Protein AF-A0A0D7B326-F1 (afdb_monomer_lite)

Structure (mmCIF, N/CA/C/O backbone):
data_AF-A0A0D7B326-F1
#
_entry.id   AF-A0A0D7B326-F1
#
loop_
_atom_site.group_PDB
_atom_site.id
_atom_site.type_symbol
_atom_site.label_atom_id
_atom_site.label_alt_id
_atom_site.label_comp_id
_atom_site.label_asym_id
_atom_site.label_entity_id
_atom_site.label_seq_id
_atom_site.pdbx_PDB_ins_code
_atom_site.Cartn_x
_atom_site.Cartn_y
_atom_site.Cartn_z
_atom_site.occupancy
_atom_site.B_iso_or_equiv
_atom_site.auth_seq_id
_atom_site.auth_comp_id
_atom_site.auth_asym_id
_atom_site.auth_atom_id
_atom_site.pdbx_PDB_model_num
ATOM 1 N N . MET A 1 1 ? -0.947 -17.747 -29.537 1.00 36.59 1 MET A N 1
ATOM 2 C CA . MET A 1 1 ? -0.653 -16.727 -28.512 1.00 36.59 1 MET A CA 1
ATOM 3 C C . MET A 1 1 ? -1.934 -16.564 -27.735 1.00 36.59 1 MET A C 1
ATOM 5 O O . MET A 1 1 ? -2.798 -15.808 -28.164 1.00 36.59 1 MET A O 1
ATOM 9 N N . ASP A 1 2 ? -2.107 -17.377 -26.698 1.00 32.34 2 ASP A N 1
ATOM 10 C CA . ASP A 1 2 ? -3.297 -17.291 -25.864 1.00 32.34 2 ASP A CA 1
ATOM 11 C C . ASP A 1 2 ? -3.238 -15.979 -25.090 1.00 32.34 2 ASP A C 1
ATOM 13 O O . ASP A 1 2 ? -2.262 -15.676 -24.403 1.00 32.34 2 ASP A O 1
ATOM 17 N N . ALA A 1 3 ? -4.254 -15.149 -25.320 1.00 41.34 3 ALA A N 1
ATOM 18 C CA . ALA A 1 3 ? -4.457 -13.914 -24.594 1.00 41.34 3 ALA A CA 1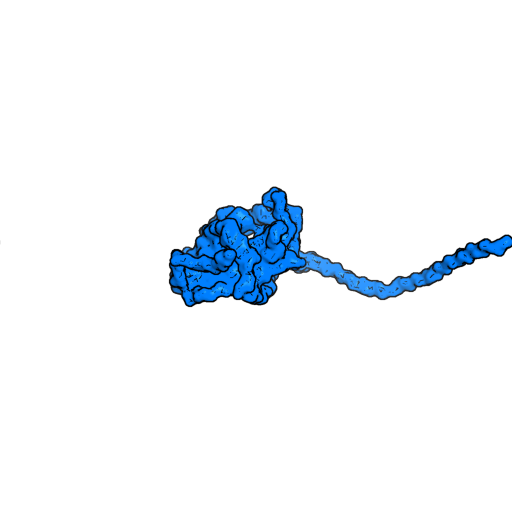
ATOM 19 C C . ALA A 1 3 ? -4.507 -14.231 -23.098 1.00 41.34 3 ALA A C 1
ATOM 21 O O . ALA A 1 3 ? -5.055 -15.263 -22.714 1.00 41.34 3 ALA A O 1
ATOM 22 N N . PHE A 1 4 ? -3.967 -13.333 -22.270 1.00 48.31 4 PHE A N 1
ATOM 23 C CA . PHE A 1 4 ? -4.216 -13.328 -20.831 1.00 48.31 4 PHE A CA 1
ATOM 24 C C . PHE A 1 4 ? -5.693 -13.655 -20.589 1.00 48.31 4 PHE A C 1
ATOM 26 O O . PHE A 1 4 ? -6.567 -12.857 -20.936 1.00 48.31 4 PHE A O 1
ATOM 33 N N . ASN A 1 5 ? -5.954 -14.855 -20.073 1.00 45.38 5 ASN A N 1
ATOM 34 C CA . ASN A 1 5 ? -7.285 -15.289 -19.708 1.00 45.38 5 ASN A CA 1
ATOM 35 C C . ASN A 1 5 ? -7.370 -15.132 -18.189 1.00 45.38 5 ASN A C 1
ATOM 37 O O . ASN A 1 5 ? -6.874 -16.002 -17.472 1.00 45.38 5 ASN A O 1
ATOM 41 N N . PRO A 1 6 ? -7.916 -14.016 -17.671 1.00 48.47 6 PRO A N 1
ATOM 42 C CA . PRO A 1 6 ? -7.956 -13.755 -16.236 1.00 48.47 6 PRO A CA 1
ATOM 43 C C . PRO A 1 6 ? -8.812 -14.745 -15.433 1.00 48.47 6 PRO A C 1
ATOM 45 O O . PRO A 1 6 ? -9.052 -14.470 -14.261 1.00 48.47 6 PRO A O 1
ATOM 48 N N . ASN A 1 7 ? -9.303 -15.854 -16.007 1.00 52.56 7 ASN A N 1
ATOM 49 C CA . ASN A 1 7 ? -9.963 -16.889 -15.221 1.00 52.56 7 ASN A CA 1
ATOM 50 C C . ASN A 1 7 ? -10.021 -18.277 -15.872 1.00 52.56 7 ASN A C 1
ATOM 52 O O . ASN A 1 7 ? -10.264 -18.396 -17.074 1.00 52.56 7 ASN A O 1
ATOM 56 N N . PRO A 1 8 ? -9.939 -19.327 -15.033 1.00 41.62 8 PRO A N 1
ATOM 57 C CA . PRO A 1 8 ? -11.167 -20.104 -14.838 1.00 41.62 8 PRO A CA 1
ATOM 58 C C . PRO A 1 8 ? -11.666 -20.250 -13.385 1.00 41.62 8 PRO A C 1
ATOM 60 O O . PRO A 1 8 ? -12.792 -20.705 -13.226 1.00 41.62 8 PRO A O 1
ATOM 63 N N . GLU A 1 9 ? -10.922 -19.864 -12.336 1.00 46.47 9 GLU A N 1
ATOM 64 C CA . GLU A 1 9 ? -11.282 -20.251 -10.946 1.00 46.47 9 GLU A CA 1
ATOM 65 C C . GLU A 1 9 ? -11.038 -19.201 -9.834 1.00 46.47 9 GLU A C 1
ATOM 67 O O . GLU A 1 9 ? -11.061 -19.538 -8.653 1.00 46.47 9 GLU A O 1
ATOM 72 N N . MET A 1 10 ? -10.827 -17.915 -10.131 1.00 54.25 10 MET A N 1
ATOM 73 C CA . MET A 1 10 ? -10.785 -16.899 -9.066 1.00 54.25 10 MET A CA 1
ATOM 74 C C . MET A 1 10 ? -12.205 -16.602 -8.569 1.00 54.25 10 MET A C 1
ATOM 76 O O . MET A 1 10 ? -13.065 -16.273 -9.388 1.00 54.25 10 MET A O 1
ATOM 80 N N . ASP A 1 11 ? -12.452 -16.681 -7.254 1.00 52.91 11 ASP A N 1
ATOM 81 C CA . ASP A 1 11 ? -13.749 -16.365 -6.634 1.00 52.91 11 ASP A CA 1
ATOM 82 C C . ASP A 1 11 ? -14.135 -14.905 -6.928 1.00 52.91 11 ASP A C 1
ATOM 84 O O . ASP A 1 11 ? -13.721 -13.950 -6.265 1.00 52.91 11 ASP A O 1
ATOM 88 N N . MET A 1 12 ? -14.923 -14.737 -7.993 1.00 54.09 12 MET A N 1
ATOM 89 C CA . MET A 1 12 ? -15.229 -13.459 -8.639 1.00 54.09 12 MET A CA 1
ATOM 90 C C . MET A 1 12 ? -15.993 -12.480 -7.738 1.00 54.09 12 MET A C 1
ATOM 92 O O . MET A 1 12 ? -16.237 -11.346 -8.155 1.00 54.09 12 MET A O 1
ATOM 96 N N . THR A 1 13 ? -16.401 -12.905 -6.542 1.00 64.31 13 THR A N 1
ATOM 97 C CA . THR A 1 13 ? -17.434 -12.226 -5.761 1.00 64.31 13 THR A CA 1
ATOM 98 C C . THR A 1 13 ? -16.951 -11.615 -4.452 1.00 64.31 13 THR A C 1
ATOM 100 O O . THR A 1 13 ? -17.689 -10.824 -3.883 1.00 64.31 13 THR A O 1
ATOM 103 N N . ARG A 1 14 ? -15.733 -11.906 -3.967 1.00 79.38 14 ARG A N 1
ATOM 104 C CA . ARG A 1 14 ? -15.305 -11.456 -2.621 1.00 79.38 14 ARG A CA 1
ATOM 105 C C . ARG A 1 14 ? -13.970 -10.734 -2.540 1.00 79.38 14 ARG A C 1
ATOM 107 O O . ARG A 1 14 ? -13.636 -10.245 -1.467 1.00 79.38 14 ARG A O 1
ATOM 114 N N . TYR A 1 15 ? -13.216 -10.631 -3.630 1.00 87.94 15 TYR A N 1
ATOM 115 C CA . TYR A 1 15 ? -11.877 -10.047 -3.579 1.00 87.94 15 TYR A CA 1
ATOM 116 C C . TYR A 1 15 ? -11.673 -8.936 -4.601 1.00 87.94 15 TYR A C 1
ATOM 118 O O . TYR A 1 15 ? -12.093 -9.023 -5.755 1.00 87.94 15 TYR A O 1
ATOM 126 N N . SER A 1 16 ? -10.995 -7.883 -4.153 1.00 91.44 16 SER A N 1
ATOM 127 C CA . SER A 1 16 ? -10.327 -6.928 -5.026 1.00 91.44 16 SER A CA 1
ATOM 128 C C . SER A 1 16 ? -8.935 -7.463 -5.355 1.00 91.44 16 SER A C 1
ATOM 130 O O . SER A 1 16 ? -8.198 -7.867 -4.457 1.00 91.44 16 SER A O 1
ATOM 132 N N . TYR A 1 17 ? -8.554 -7.433 -6.627 1.00 91.00 17 TYR A N 1
ATOM 133 C CA . TYR A 1 17 ? -7.267 -7.928 -7.103 1.00 91.00 17 TYR A CA 1
ATOM 134 C C . TYR A 1 17 ? -6.369 -6.775 -7.530 1.00 91.00 17 TYR A C 1
ATOM 136 O O . TYR A 1 17 ? -6.774 -5.894 -8.298 1.00 91.00 17 TYR A O 1
ATOM 144 N N . VAL A 1 18 ? -5.127 -6.807 -7.063 1.00 91.75 18 VAL A N 1
ATOM 145 C CA . VAL A 1 18 ? -4.064 -5.886 -7.452 1.00 91.75 18 VAL A CA 1
ATOM 146 C C . VAL A 1 18 ? -2.909 -6.701 -8.011 1.00 91.75 18 VAL A C 1
ATOM 148 O O . VAL A 1 18 ? -2.364 -7.547 -7.319 1.00 91.75 18 VAL A O 1
ATOM 151 N N . PHE A 1 19 ? -2.496 -6.416 -9.240 1.00 89.12 19 PHE A N 1
ATOM 152 C CA . PHE A 1 19 ? -1.287 -6.981 -9.831 1.00 89.12 19 PHE A CA 1
ATOM 153 C C . PHE A 1 19 ? -0.250 -5.879 -9.989 1.00 89.12 19 PHE A C 1
ATOM 155 O O . PHE A 1 19 ? -0.563 -4.807 -10.519 1.00 89.12 19 PHE A O 1
ATOM 162 N N . VAL A 1 20 ? 0.981 -6.138 -9.553 1.00 85.19 20 VAL A N 1
ATOM 163 C CA . VAL A 1 20 ? 2.095 -5.189 -9.642 1.00 85.19 20 VAL A CA 1
ATOM 164 C C . VAL A 1 20 ? 3.250 -5.822 -10.412 1.00 85.19 20 VAL A C 1
ATOM 166 O O . VAL A 1 20 ? 3.908 -6.733 -9.918 1.00 85.19 20 VAL A O 1
ATOM 169 N N . ALA A 1 21 ? 3.536 -5.288 -11.601 1.00 80.31 21 ALA A N 1
ATOM 170 C CA . ALA A 1 21 ? 4.753 -5.571 -12.357 1.00 80.31 21 ALA A CA 1
ATOM 171 C C . ALA A 1 21 ? 5.672 -4.340 -12.308 1.00 80.31 21 ALA A C 1
ATOM 173 O O . ALA A 1 21 ? 5.470 -3.382 -13.070 1.00 80.31 21 ALA A O 1
ATOM 174 N N . PRO A 1 22 ? 6.679 -4.314 -11.417 1.00 72.94 22 PRO A N 1
ATOM 175 C CA . PRO A 1 22 ? 7.682 -3.261 -11.451 1.00 72.94 22 PRO A CA 1
ATOM 176 C C . PRO A 1 22 ? 8.482 -3.340 -12.759 1.00 72.94 22 PRO A C 1
ATOM 178 O O . PRO A 1 22 ? 8.640 -4.414 -13.340 1.00 72.94 22 PRO A O 1
ATOM 181 N N . ALA A 1 23 ? 9.019 -2.203 -13.208 1.00 70.12 23 ALA A N 1
ATOM 182 C CA . ALA A 1 23 ? 9.934 -2.192 -14.348 1.00 70.12 23 ALA A CA 1
ATOM 183 C C . ALA A 1 23 ? 11.162 -3.070 -14.056 1.00 70.12 23 ALA A C 1
ATOM 185 O O . ALA A 1 23 ? 11.588 -3.211 -12.909 1.00 70.12 23 ALA A O 1
ATOM 186 N N . ASP A 1 24 ? 11.767 -3.626 -15.098 1.00 65.75 24 ASP A N 1
ATOM 187 C CA . ASP A 1 24 ? 13.000 -4.398 -15.019 1.00 65.75 24 ASP A CA 1
ATOM 188 C C . ASP A 1 24 ? 13.882 -4.183 -16.263 1.00 65.75 24 ASP A C 1
ATOM 190 O O . ASP A 1 24 ? 13.658 -3.274 -17.060 1.00 65.75 24 ASP A O 1
ATOM 194 N N . ARG A 1 25 ? 14.941 -4.989 -16.421 1.00 62.09 25 ARG A N 1
ATOM 195 C CA . ARG A 1 25 ? 15.868 -4.862 -17.561 1.00 62.09 25 ARG A CA 1
ATOM 196 C C . ARG A 1 25 ? 15.210 -5.111 -18.922 1.00 62.09 25 ARG A C 1
ATOM 198 O O . ARG A 1 25 ? 15.727 -4.616 -19.918 1.00 62.09 25 ARG A O 1
ATOM 205 N N . ARG A 1 26 ? 14.149 -5.916 -18.970 1.00 63.34 26 ARG A N 1
ATOM 206 C CA . ARG A 1 26 ? 13.431 -6.311 -20.188 1.00 63.34 26 ARG A CA 1
ATOM 207 C C . ARG A 1 26 ? 12.210 -5.415 -20.421 1.00 63.34 26 ARG A C 1
ATOM 209 O O . ARG A 1 26 ? 11.891 -5.125 -21.566 1.00 63.34 26 ARG A O 1
ATOM 216 N N . ASN A 1 27 ? 11.605 -4.908 -19.348 1.00 63.88 27 ASN A N 1
ATOM 217 C CA . ASN A 1 27 ? 10.413 -4.073 -19.349 1.00 63.88 27 ASN A CA 1
ATOM 218 C C . ASN A 1 27 ? 10.676 -2.715 -18.702 1.00 63.88 27 ASN A C 1
ATOM 220 O O . ASN A 1 27 ? 10.696 -2.560 -17.484 1.00 63.88 27 ASN A O 1
ATOM 224 N N . ILE A 1 28 ? 10.820 -1.691 -19.539 1.00 65.50 28 ILE A N 1
ATOM 225 C CA . ILE A 1 28 ? 11.038 -0.310 -19.083 1.00 65.50 28 ILE A CA 1
ATOM 226 C C . ILE A 1 28 ? 9.761 0.371 -18.566 1.00 65.50 28 ILE A C 1
ATOM 228 O O . ILE A 1 28 ? 9.838 1.457 -17.988 1.00 65.50 28 ILE A O 1
ATOM 232 N N . ILE A 1 29 ? 8.594 -0.234 -18.805 1.00 69.00 29 ILE A N 1
ATOM 233 C CA . ILE A 1 29 ? 7.297 0.235 -18.319 1.00 69.00 29 ILE A CA 1
ATOM 234 C C . ILE A 1 29 ? 6.961 -0.567 -17.075 1.00 69.00 29 ILE A C 1
ATOM 236 O O . ILE A 1 29 ? 6.960 -1.794 -17.098 1.00 69.00 29 ILE A O 1
ATOM 240 N N . ALA A 1 30 ? 6.664 0.140 -15.996 1.00 76.00 30 ALA A N 1
ATOM 241 C CA . ALA A 1 30 ? 6.143 -0.481 -14.800 1.00 76.00 30 ALA A CA 1
ATOM 242 C C . ALA A 1 30 ? 4.610 -0.415 -14.856 1.00 76.00 30 ALA A C 1
ATOM 244 O O . ALA A 1 30 ? 4.058 0.636 -15.185 1.00 76.00 30 ALA A O 1
ATOM 245 N N . ARG A 1 31 ? 3.916 -1.507 -14.536 1.00 82.19 31 ARG A N 1
ATOM 246 C CA . ARG A 1 31 ? 2.468 -1.635 -14.748 1.00 82.19 31 ARG A CA 1
ATOM 247 C C . ARG A 1 31 ? 1.749 -2.140 -13.509 1.00 82.19 31 ARG A C 1
ATOM 249 O O . ARG A 1 31 ? 2.250 -3.011 -12.801 1.00 82.19 31 ARG A O 1
ATOM 256 N N . THR A 1 32 ? 0.553 -1.611 -13.281 1.00 86.56 32 THR A N 1
ATOM 257 C CA . THR A 1 32 ? -0.403 -2.169 -12.328 1.00 86.56 32 THR A CA 1
ATOM 258 C C . THR A 1 32 ? -1.734 -2.474 -13.004 1.00 86.56 32 THR A C 1
ATOM 260 O O . THR A 1 32 ? -2.192 -1.730 -13.876 1.00 86.56 32 THR A O 1
ATOM 263 N N . LEU A 1 33 ? -2.362 -3.575 -12.590 1.00 88.69 33 LEU A N 1
ATOM 264 C CA . LEU A 1 33 ? -3.767 -3.862 -12.872 1.00 88.69 33 LEU A CA 1
ATOM 265 C C . LEU A 1 33 ? -4.529 -3.890 -11.557 1.00 88.69 33 LEU A C 1
ATOM 267 O O . LEU A 1 33 ? -4.090 -4.504 -10.589 1.00 88.69 33 LEU A O 1
ATOM 271 N N . THR A 1 34 ? -5.682 -3.235 -11.529 1.00 89.50 34 THR A N 1
ATOM 272 C CA . THR A 1 34 ? -6.591 -3.270 -10.383 1.00 89.50 34 THR A CA 1
ATOM 273 C C . THR A 1 34 ? -7.972 -3.668 -10.855 1.00 89.50 34 THR A C 1
ATOM 275 O O . THR A 1 34 ? -8.465 -3.114 -11.838 1.00 89.50 34 THR A O 1
ATOM 278 N N . ARG A 1 35 ? -8.610 -4.574 -10.127 1.00 89.50 35 ARG A N 1
ATOM 279 C CA . ARG A 1 35 ? -10.019 -4.922 -10.284 1.00 89.50 35 ARG A CA 1
ATOM 280 C C . ARG A 1 35 ? -10.653 -4.936 -8.902 1.00 89.50 35 ARG A C 1
ATOM 282 O O . ARG A 1 35 ? -10.159 -5.640 -8.028 1.00 89.50 35 ARG A O 1
ATOM 289 N N . ASN A 1 36 ? -11.704 -4.154 -8.687 1.00 89.38 36 ASN A N 1
ATOM 290 C CA . ASN A 1 36 ? -12.399 -4.179 -7.402 1.00 89.38 36 ASN A CA 1
ATOM 291 C C . ASN A 1 36 ? -13.320 -5.396 -7.303 1.00 89.38 36 ASN A C 1
ATOM 293 O O . ASN A 1 36 ? -13.786 -5.920 -8.317 1.00 89.38 36 ASN A O 1
ATOM 297 N N . ALA A 1 37 ? -13.613 -5.811 -6.073 1.00 85.75 37 ALA A N 1
ATOM 298 C CA . ALA A 1 37 ? -14.678 -6.768 -5.808 1.00 85.75 37 ALA A CA 1
ATOM 299 C C . ALA A 1 37 ? -15.989 -6.288 -6.450 1.00 85.75 37 ALA A C 1
ATOM 301 O O . ALA A 1 37 ? -16.271 -5.088 -6.483 1.00 85.75 37 ALA A O 1
ATOM 302 N N . PHE A 1 38 ? -16.776 -7.233 -6.967 1.00 82.38 38 PHE A N 1
ATOM 303 C CA . PHE A 1 38 ? -18.042 -6.976 -7.669 1.00 82.38 38 PHE A CA 1
ATOM 304 C C . PHE A 1 38 ? -17.922 -6.173 -8.980 1.00 82.38 38 PHE A C 1
ATOM 306 O O . PHE A 1 38 ? -18.935 -5.887 -9.614 1.00 82.38 38 PHE A O 1
ATOM 313 N N . GLU A 1 39 ? -16.706 -5.848 -9.433 1.00 83.81 39 GLU A N 1
ATOM 314 C CA . GLU A 1 39 ? -16.445 -5.255 -10.745 1.00 83.81 39 GLU A CA 1
ATOM 315 C C . GLU A 1 39 ? -15.843 -6.318 -11.687 1.00 83.81 39 GLU A C 1
ATOM 317 O O . GLU A 1 39 ? -14.951 -7.088 -11.314 1.00 83.81 39 GLU A O 1
ATOM 322 N N . GLY A 1 40 ? -16.343 -6.374 -12.927 1.00 78.62 40 GLY A N 1
ATOM 323 C CA . GLY A 1 40 ? -15.857 -7.306 -13.955 1.00 78.62 40 GLY A CA 1
ATOM 324 C C . GLY A 1 40 ? -14.655 -6.792 -14.754 1.00 78.62 40 GLY A C 1
ATOM 325 O O . GLY A 1 40 ? -14.000 -7.566 -15.446 1.00 78.62 40 GLY A O 1
ATOM 326 N N . GLU A 1 41 ? -14.350 -5.496 -14.663 1.00 83.88 41 GLU A N 1
ATOM 327 C CA . GLU A 1 41 ? -13.333 -4.850 -15.492 1.00 83.88 41 GLU A CA 1
ATOM 328 C C . GLU A 1 41 ? -12.022 -4.612 -14.740 1.00 83.88 41 GLU A C 1
ATOM 330 O O . GLU A 1 41 ? -11.996 -4.168 -13.589 1.00 83.88 41 GLU A O 1
ATOM 335 N N . TYR A 1 42 ? -10.910 -4.834 -15.440 1.00 85.81 42 TYR A N 1
ATOM 336 C CA . TYR A 1 42 ? -9.590 -4.433 -14.974 1.00 85.81 42 TYR A CA 1
ATOM 337 C C . TYR A 1 42 ? -9.289 -3.004 -15.404 1.00 85.81 42 TYR A C 1
ATOM 339 O O . TYR A 1 42 ? -9.480 -2.613 -16.554 1.00 85.81 42 TYR A O 1
ATOM 347 N N . THR A 1 43 ? -8.723 -2.227 -14.488 1.00 86.88 43 THR A N 1
ATOM 348 C CA . THR A 1 43 ? -8.118 -0.942 -14.814 1.00 86.88 43 THR A CA 1
ATOM 349 C C . THR A 1 43 ? -6.601 -1.069 -14.853 1.00 86.88 43 THR A C 1
ATOM 351 O O . THR A 1 43 ? -5.973 -1.311 -13.822 1.00 86.88 43 THR A O 1
ATOM 354 N N . GLN A 1 44 ? -6.021 -0.825 -16.028 1.00 86.88 44 GLN A N 1
ATOM 355 C CA . GLN A 1 44 ? -4.576 -0.747 -16.239 1.00 86.88 44 GLN A CA 1
ATOM 356 C C . GLN A 1 44 ? -4.029 0.648 -15.960 1.00 86.88 44 GLN A C 1
ATOM 358 O O . GLN A 1 44 ? -4.647 1.657 -16.321 1.00 86.88 44 GLN A O 1
ATOM 363 N N . ARG A 1 45 ? -2.838 0.703 -15.355 1.00 84.19 45 ARG A N 1
ATOM 364 C CA . ARG A 1 45 ? -2.027 1.917 -15.245 1.00 84.19 45 ARG A CA 1
ATOM 365 C C . ARG A 1 45 ? -0.564 1.614 -15.505 1.00 84.19 45 ARG A C 1
ATOM 367 O O . ARG A 1 45 ? 0.018 0.719 -14.896 1.00 84.19 45 ARG A O 1
ATOM 374 N N . ASP A 1 46 ? 0.022 2.442 -16.355 1.00 79.19 46 ASP A N 1
ATOM 375 C CA . ASP A 1 46 ? 1.428 2.367 -16.718 1.00 79.19 46 ASP A CA 1
ATOM 376 C C . ASP A 1 46 ? 2.152 3.563 -16.097 1.00 79.19 46 ASP A C 1
ATOM 378 O O . ASP A 1 46 ? 1.705 4.708 -16.183 1.00 79.19 46 ASP A O 1
ATOM 382 N N . CYS A 1 47 ? 3.284 3.305 -15.457 1.00 70.38 47 CYS A N 1
ATOM 383 C CA . CYS A 1 47 ? 4.170 4.326 -14.926 1.00 70.38 47 CYS A CA 1
ATOM 384 C C . CYS A 1 47 ? 5.481 4.285 -15.712 1.00 70.38 47 CYS A C 1
ATOM 386 O O . CYS A 1 47 ? 6.195 3.279 -15.712 1.00 70.38 47 CYS A O 1
ATOM 388 N N . SER A 1 48 ? 5.811 5.392 -16.383 1.00 60.72 48 SER A N 1
ATOM 389 C CA . SER A 1 48 ? 7.128 5.558 -16.994 1.00 60.72 48 SER A CA 1
ATOM 390 C C . SER A 1 48 ? 8.098 6.085 -15.933 1.00 60.72 48 SER A C 1
ATOM 392 O O . SER A 1 48 ? 7.891 7.184 -15.412 1.00 60.72 48 SER A O 1
ATOM 394 N N . PRO A 1 49 ? 9.188 5.370 -15.619 1.00 54.88 49 PRO A N 1
ATOM 395 C CA . PRO A 1 49 ? 10.060 5.695 -14.490 1.00 54.88 49 PRO A CA 1
ATOM 396 C C . PRO A 1 49 ? 10.989 6.899 -14.728 1.00 54.88 49 PRO A C 1
ATOM 398 O O . PRO A 1 49 ? 12.017 7.056 -14.070 1.00 54.88 49 PRO A O 1
ATOM 401 N N . LYS A 1 50 ? 10.657 7.788 -15.670 1.00 51.62 50 LYS A N 1
ATOM 402 C CA . LYS A 1 50 ? 11.506 8.923 -16.058 1.00 51.62 50 LYS A CA 1
ATOM 403 C C . LYS A 1 50 ? 11.677 9.983 -14.959 1.00 51.62 50 LYS A C 1
ATOM 405 O O . LYS A 1 50 ? 12.502 10.872 -15.144 1.00 51.62 50 LYS A O 1
ATOM 410 N N . VAL A 1 51 ? 10.937 9.916 -13.846 1.00 47.31 51 VAL A N 1
ATOM 411 C CA . VAL A 1 51 ? 10.720 11.101 -12.996 1.00 47.31 51 VAL A CA 1
ATOM 412 C C . VAL A 1 51 ? 11.499 11.117 -11.677 1.00 47.31 51 VAL A C 1
ATOM 414 O O . VAL A 1 51 ? 11.941 12.193 -11.308 1.00 47.31 51 VAL A O 1
ATOM 417 N N . ASN A 1 52 ? 11.773 10.002 -10.989 1.00 47.06 52 ASN A N 1
ATOM 418 C CA . ASN A 1 52 ? 12.483 10.056 -9.697 1.00 47.06 52 ASN A CA 1
ATOM 419 C C . ASN A 1 52 ? 13.350 8.812 -9.470 1.00 47.06 52 ASN A C 1
ATOM 421 O O . ASN A 1 52 ? 12.841 7.742 -9.153 1.00 47.06 52 ASN A O 1
ATOM 425 N N . ARG A 1 53 ? 14.670 8.955 -9.624 1.00 49.00 53 ARG A N 1
ATOM 426 C CA . ARG A 1 53 ? 15.641 7.901 -9.291 1.00 49.00 53 ARG A CA 1
ATOM 427 C C . ARG A 1 53 ? 15.951 7.981 -7.798 1.00 49.00 53 ARG A C 1
ATOM 429 O O . ARG A 1 53 ? 16.418 9.026 -7.345 1.00 49.00 53 ARG A O 1
ATOM 436 N N . CYS A 1 54 ? 15.746 6.905 -7.044 1.00 48.75 54 CYS A N 1
ATOM 437 C CA . CYS A 1 54 ? 16.307 6.815 -5.701 1.00 48.75 54 CYS A CA 1
ATOM 438 C C . CYS A 1 54 ? 17.847 6.770 -5.803 1.00 48.75 54 CYS A C 1
ATOM 440 O O . CYS A 1 54 ? 18.408 6.181 -6.741 1.00 48.75 54 CYS A O 1
ATOM 442 N N . PRO A 1 55 ? 18.572 7.434 -4.889 1.00 51.53 55 PRO A N 1
ATOM 443 C CA . PRO A 1 55 ? 20.030 7.401 -4.887 1.00 51.53 55 PRO A CA 1
ATOM 444 C C . PRO A 1 55 ? 20.537 5.953 -4.791 1.00 51.53 55 PRO A C 1
ATOM 446 O O . PRO A 1 55 ? 19.911 5.093 -4.174 1.00 51.53 55 PRO A O 1
ATOM 449 N N . LYS A 1 56 ? 21.668 5.658 -5.447 1.00 51.34 56 LYS A N 1
ATOM 450 C CA . LYS A 1 56 ? 22.318 4.336 -5.409 1.00 51.34 56 LYS A CA 1
ATOM 451 C C . LYS A 1 56 ? 22.839 4.069 -3.989 1.00 51.34 56 LYS A C 1
ATOM 453 O O . LYS A 1 56 ? 23.991 4.386 -3.719 1.00 51.34 56 LYS A O 1
ATOM 458 N N . SER A 1 57 ? 22.028 3.557 -3.066 1.00 48.31 57 SER A N 1
ATOM 459 C CA . SER A 1 57 ? 22.495 3.411 -1.676 1.00 48.31 57 SER A CA 1
ATOM 460 C C . SER A 1 57 ? 21.878 2.259 -0.877 1.00 48.31 57 SER A C 1
ATOM 462 O O . SER A 1 57 ? 21.596 2.428 0.304 1.00 48.31 57 SER A O 1
ATOM 464 N N . SER A 1 58 ? 21.692 1.079 -1.468 1.00 48.97 58 SER A N 1
ATOM 465 C CA . SER A 1 58 ? 21.424 -0.122 -0.665 1.00 48.97 58 SER A CA 1
ATOM 466 C C . SER A 1 58 ? 22.190 -1.327 -1.206 1.00 48.97 58 SER A C 1
ATOM 468 O O . SER A 1 58 ? 22.279 -1.547 -2.415 1.00 48.97 58 SER A O 1
ATOM 470 N N . VAL A 1 59 ? 22.800 -2.077 -0.284 1.00 46.94 59 VAL A N 1
ATOM 471 C CA . VAL A 1 59 ? 23.628 -3.269 -0.539 1.00 46.94 59 VAL A CA 1
ATOM 472 C C . VAL A 1 59 ? 22.799 -4.398 -1.169 1.00 46.94 59 VAL A C 1
ATOM 474 O O . VAL A 1 59 ? 23.341 -5.201 -1.926 1.00 46.94 59 VAL A O 1
ATOM 477 N N . HIS A 1 60 ? 21.477 -4.379 -0.971 1.00 46.75 60 HIS A N 1
ATOM 478 C CA . HIS A 1 60 ? 20.504 -5.316 -1.544 1.00 46.75 60 HIS A CA 1
ATOM 479 C C . HIS A 1 60 ? 20.181 -5.049 -3.032 1.00 46.75 60 HIS A C 1
ATOM 481 O O . HIS A 1 60 ? 19.358 -5.736 -3.621 1.00 46.75 60 HIS A O 1
ATOM 487 N N . LEU A 1 61 ? 20.820 -4.054 -3.667 1.00 49.50 61 LEU A N 1
ATOM 488 C CA . LEU A 1 61 ? 20.483 -3.566 -5.016 1.00 49.50 61 LEU A CA 1
ATOM 489 C C . LEU A 1 61 ? 21.509 -3.932 -6.106 1.00 49.50 61 LEU A C 1
ATOM 491 O O . LEU A 1 61 ? 21.517 -3.317 -7.180 1.00 49.50 61 LEU A O 1
ATOM 495 N N . ARG A 1 62 ? 22.402 -4.909 -5.879 1.00 46.88 62 ARG A N 1
ATOM 496 C CA . ARG A 1 62 ? 23.333 -5.362 -6.931 1.00 46.88 62 ARG A CA 1
ATOM 497 C C . ARG A 1 62 ? 22.552 -6.045 -8.059 1.00 46.88 62 ARG A C 1
ATOM 499 O O . ARG A 1 62 ? 22.119 -7.177 -7.924 1.00 46.88 62 ARG A O 1
ATOM 506 N N . GLY A 1 63 ? 22.412 -5.357 -9.193 1.00 47.50 63 GLY A N 1
ATOM 507 C CA . GLY A 1 63 ? 21.848 -5.917 -10.428 1.00 47.50 63 GLY A CA 1
ATOM 508 C C . GLY A 1 63 ? 20.500 -5.335 -10.863 1.00 47.50 63 GLY A C 1
ATOM 509 O O . GLY A 1 63 ? 20.111 -5.544 -12.015 1.00 47.50 63 GLY A O 1
ATOM 510 N N . VAL A 1 64 ? 19.845 -4.540 -10.016 1.00 49.00 64 VAL A N 1
ATOM 511 C CA . VAL A 1 64 ? 18.551 -3.905 -10.305 1.00 49.00 64 VAL A CA 1
ATOM 512 C C . VAL A 1 64 ? 18.772 -2.566 -11.032 1.00 49.00 64 VAL A C 1
ATOM 514 O O . VAL A 1 64 ? 19.567 -1.745 -10.564 1.00 49.00 64 VAL A O 1
ATOM 517 N N . PRO A 1 65 ? 18.127 -2.306 -12.187 1.00 48.25 65 PRO A N 1
ATOM 518 C CA . PRO A 1 65 ? 18.222 -1.009 -12.856 1.00 48.25 65 PRO A CA 1
ATOM 519 C C . PRO A 1 65 ? 17.794 0.147 -11.941 1.00 48.25 65 PRO A C 1
ATOM 521 O O . PRO A 1 65 ? 16.881 0.009 -11.133 1.00 48.25 65 PRO A O 1
ATOM 524 N N . ALA A 1 66 ? 18.393 1.330 -12.109 1.00 47.88 66 ALA A N 1
ATOM 525 C CA . ALA A 1 66 ? 18.089 2.518 -11.293 1.00 47.88 66 ALA A CA 1
ATOM 526 C C . ALA A 1 66 ? 16.621 3.006 -11.380 1.00 47.88 66 ALA A C 1
ATOM 528 O O . ALA A 1 66 ? 16.240 3.912 -10.651 1.00 47.88 66 ALA A O 1
ATOM 529 N N . TYR A 1 67 ? 15.821 2.430 -12.280 1.00 46.41 67 TYR A N 1
ATOM 530 C CA . TYR A 1 67 ? 14.401 2.706 -12.524 1.00 46.41 67 TYR A CA 1
ATOM 531 C C . TYR A 1 67 ? 13.480 1.532 -12.124 1.00 46.41 67 TYR A C 1
ATOM 533 O O . TYR A 1 67 ? 12.315 1.494 -12.496 1.00 46.41 67 TYR A O 1
ATOM 541 N N . ALA A 1 68 ? 14.021 0.538 -11.421 1.00 49.53 68 ALA A N 1
ATOM 542 C CA . ALA A 1 68 ? 13.324 -0.640 -10.900 1.00 49.53 68 ALA A CA 1
ATOM 543 C C . ALA A 1 68 ? 13.480 -0.731 -9.369 1.00 49.53 68 ALA A C 1
ATOM 545 O O . ALA A 1 68 ? 13.401 -1.800 -8.772 1.00 49.53 68 ALA A O 1
ATOM 546 N N . GLN A 1 69 ? 13.809 0.398 -8.735 1.00 62.56 69 GLN A N 1
ATOM 547 C CA . GLN A 1 69 ? 14.184 0.449 -7.328 1.00 62.56 69 GLN A CA 1
ATOM 548 C C . GLN A 1 69 ? 12.970 0.198 -6.418 1.00 62.56 69 GLN A C 1
ATOM 550 O O . GLN A 1 69 ? 11.853 0.569 -6.783 1.00 62.56 69 GLN A O 1
ATOM 555 N N . PRO A 1 70 ? 13.175 -0.348 -5.206 1.00 62.69 70 PRO A N 1
ATOM 556 C CA . PRO A 1 70 ? 12.092 -0.679 -4.272 1.00 62.69 70 PRO A CA 1
ATOM 557 C C . PRO A 1 70 ? 11.120 0.474 -3.997 1.00 62.69 70 PRO A C 1
ATOM 559 O O . PRO A 1 70 ? 9.918 0.265 -3.879 1.00 62.69 70 PRO A O 1
ATOM 562 N N . CYS A 1 71 ? 11.615 1.715 -3.976 1.00 68.62 71 CYS A N 1
ATOM 563 C CA . CYS A 1 71 ? 10.782 2.907 -3.822 1.00 68.62 71 CYS A CA 1
ATOM 564 C C . CYS A 1 71 ? 9.711 3.041 -4.915 1.00 68.62 71 CYS A C 1
ATOM 566 O O . CYS A 1 71 ? 8.580 3.412 -4.622 1.00 68.62 71 CYS A O 1
ATOM 568 N N . GLN A 1 72 ? 10.034 2.678 -6.156 1.00 71.94 72 GLN A N 1
ATOM 569 C CA . GLN A 1 72 ? 9.079 2.692 -7.254 1.00 71.94 72 GLN A CA 1
ATOM 570 C C . GLN A 1 72 ? 8.058 1.562 -7.138 1.00 71.94 72 GLN A C 1
ATOM 572 O O . GLN A 1 72 ? 6.876 1.810 -7.358 1.00 71.94 72 GLN A O 1
ATOM 577 N N . ALA A 1 73 ? 8.489 0.355 -6.761 1.00 74.94 73 ALA A N 1
ATOM 578 C CA . ALA A 1 73 ? 7.569 -0.754 -6.514 1.00 74.94 73 ALA A CA 1
ATOM 579 C C . ALA A 1 73 ? 6.558 -0.388 -5.411 1.00 74.94 73 ALA A C 1
ATOM 581 O O . ALA A 1 73 ? 5.354 -0.559 -5.595 1.00 74.94 73 ALA A O 1
ATOM 582 N N . LEU A 1 74 ? 7.033 0.227 -4.319 1.00 78.81 74 LEU A N 1
ATOM 583 C CA . LEU A 1 74 ? 6.182 0.749 -3.247 1.00 78.81 74 LEU A CA 1
ATOM 584 C C . LEU A 1 74 ? 5.243 1.859 -3.736 1.00 78.81 74 LEU A C 1
ATOM 586 O O . LEU A 1 74 ? 4.069 1.847 -3.384 1.00 78.81 74 LEU A O 1
ATOM 590 N N . TRP A 1 75 ? 5.700 2.793 -4.578 1.00 78.62 75 TRP A N 1
ATOM 591 C CA . TRP A 1 75 ? 4.811 3.816 -5.150 1.00 78.62 75 TRP A CA 1
ATOM 592 C C . TRP A 1 75 ? 3.682 3.208 -5.972 1.00 78.62 75 TRP A C 1
ATOM 594 O O . TRP A 1 75 ? 2.526 3.597 -5.846 1.00 78.62 75 TRP A O 1
ATOM 604 N N . GLN A 1 76 ? 4.002 2.251 -6.830 1.00 79.38 76 GLN A N 1
ATOM 605 C CA . GLN A 1 76 ? 2.997 1.640 -7.689 1.00 79.38 76 GLN A CA 1
ATOM 606 C C . GLN A 1 76 ? 1.992 0.825 -6.890 1.00 79.38 76 GLN A C 1
ATOM 608 O O . GLN A 1 76 ? 0.792 0.905 -7.153 1.00 79.38 76 GLN A O 1
ATOM 613 N N . LEU A 1 77 ? 2.482 0.096 -5.889 1.00 85.62 77 LEU A N 1
ATOM 614 C CA . LEU A 1 77 ? 1.630 -0.601 -4.946 1.00 85.62 77 LEU A CA 1
ATOM 615 C C . LEU A 1 77 ? 0.717 0.387 -4.209 1.00 85.62 77 LEU A C 1
ATOM 617 O O . LEU A 1 77 ? -0.492 0.186 -4.182 1.00 85.62 77 LEU A O 1
ATOM 621 N N . GLY A 1 78 ? 1.263 1.489 -3.688 1.00 86.25 78 GLY A N 1
ATOM 622 C CA . GLY A 1 78 ? 0.490 2.534 -3.016 1.00 86.25 78 GLY A CA 1
ATOM 623 C C . GLY A 1 78 ? -0.609 3.135 -3.898 1.00 86.25 78 GLY A C 1
ATOM 624 O O . GLY A 1 78 ? -1.731 3.321 -3.427 1.00 86.25 78 GLY A O 1
ATOM 625 N N . ASP A 1 79 ? -0.335 3.378 -5.186 1.00 82.94 79 ASP A N 1
ATOM 626 C CA . ASP A 1 79 ? -1.339 3.905 -6.124 1.00 82.94 79 ASP A CA 1
ATOM 627 C C . ASP A 1 79 ? -2.445 2.902 -6.398 1.00 82.94 79 ASP A C 1
ATOM 629 O O . ASP A 1 79 ? -3.617 3.273 -6.439 1.00 82.94 79 ASP A O 1
ATOM 633 N N . ALA A 1 80 ? -2.073 1.639 -6.593 1.00 87.88 80 ALA A N 1
ATOM 634 C CA . ALA A 1 80 ? -3.036 0.581 -6.825 1.00 87.88 80 ALA A CA 1
ATOM 635 C C . ALA A 1 80 ? -3.936 0.395 -5.594 1.00 87.88 80 ALA A C 1
ATOM 637 O O . ALA A 1 80 ? -5.158 0.396 -5.731 1.00 87.88 80 ALA A O 1
ATOM 638 N N . LEU A 1 81 ? -3.349 0.347 -4.393 1.00 90.62 81 LEU A N 1
ATOM 639 C CA . LEU A 1 81 ? -4.073 0.225 -3.125 1.00 90.62 81 LEU A CA 1
ATOM 640 C C . LEU A 1 81 ? -5.004 1.412 -2.864 1.00 90.62 81 LEU A C 1
ATOM 642 O 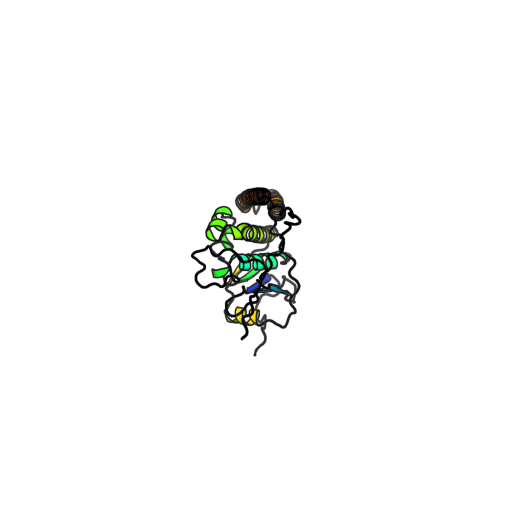O . LEU A 1 81 ? -6.138 1.212 -2.447 1.00 90.62 81 LEU A O 1
ATOM 646 N N . ALA A 1 82 ? -4.584 2.644 -3.172 1.00 87.38 82 ALA A N 1
ATOM 647 C CA . ALA A 1 82 ? -5.408 3.845 -2.993 1.00 87.38 82 ALA A CA 1
ATOM 648 C C . ALA A 1 82 ? -6.701 3.855 -3.834 1.00 87.38 82 ALA A C 1
ATOM 650 O O . ALA A 1 82 ? -7.533 4.749 -3.683 1.00 87.38 82 ALA A O 1
ATOM 651 N N . ARG A 1 83 ? -6.846 2.907 -4.763 1.00 86.38 83 ARG A N 1
ATOM 652 C CA . ARG A 1 83 ? -7.978 2.795 -5.688 1.00 86.38 83 ARG A CA 1
ATOM 653 C C . ARG A 1 83 ? -8.827 1.562 -5.430 1.00 86.38 83 ARG A C 1
ATOM 655 O O . ARG A 1 83 ? -9.855 1.415 -6.092 1.00 86.38 83 ARG A O 1
ATOM 662 N N . VAL A 1 84 ? -8.392 0.708 -4.507 1.00 89.75 84 VAL A N 1
ATOM 663 C CA . VAL A 1 84 ? -9.176 -0.427 -4.048 1.00 89.75 84 VAL A CA 1
ATOM 664 C C . VAL A 1 84 ? -10.381 0.102 -3.284 1.00 89.75 84 VAL A C 1
ATOM 666 O O . VAL A 1 84 ? -10.254 0.927 -2.380 1.00 89.75 84 VAL A O 1
ATOM 669 N N . ARG A 1 85 ? -11.561 -0.376 -3.664 1.00 88.69 85 ARG A N 1
ATOM 670 C CA . ARG A 1 85 ? -12.807 -0.140 -2.944 1.00 88.69 85 ARG A CA 1
ATOM 671 C C . ARG A 1 85 ? -13.054 -1.309 -2.003 1.00 88.69 85 ARG A C 1
ATOM 673 O O . ARG A 1 85 ? -13.107 -2.464 -2.433 1.00 88.69 85 ARG A O 1
ATOM 680 N N . VAL A 1 86 ? -13.199 -0.995 -0.723 1.00 87.44 86 VAL A N 1
ATOM 681 C CA . VAL A 1 86 ? -13.635 -1.949 0.295 1.00 87.44 86 VAL A CA 1
ATOM 682 C C . VAL A 1 86 ? -15.158 -1.860 0.385 1.00 87.44 86 VAL A C 1
ATOM 684 O O . VAL A 1 86 ? -15.711 -0.787 0.618 1.00 87.44 86 VAL A O 1
ATOM 687 N N . VAL A 1 87 ? -15.831 -2.974 0.115 1.00 81.25 87 VAL A N 1
ATOM 688 C CA . VAL A 1 87 ? -17.286 -3.139 0.141 1.00 81.25 87 VAL A CA 1
ATOM 689 C C . VAL A 1 87 ? -17.569 -4.483 0.806 1.00 81.25 87 VAL A C 1
ATOM 691 O O . VAL A 1 87 ? -17.240 -5.509 0.223 1.00 81.25 87 VAL A O 1
ATOM 694 N N . SER A 1 88 ? -18.180 -4.457 1.997 1.00 66.25 88 SER A N 1
ATOM 695 C CA . SER A 1 88 ? -18.728 -5.618 2.730 1.00 66.25 88 SER A CA 1
ATOM 696 C C . SER A 1 88 ? -17.837 -6.873 2.754 1.00 66.25 88 SER A C 1
ATOM 698 O O . SER A 1 88 ? -17.902 -7.684 1.832 1.00 66.25 88 SER A O 1
ATOM 700 N N . ASP A 1 89 ? -17.049 -7.052 3.819 1.00 69.62 89 ASP A N 1
ATOM 701 C CA . ASP A 1 89 ? -16.204 -8.232 4.101 1.00 69.62 89 ASP A CA 1
ATOM 702 C C . ASP A 1 89 ? -15.298 -8.704 2.946 1.00 69.62 89 ASP A C 1
ATOM 704 O O . ASP A 1 89 ? -14.778 -9.823 2.966 1.00 69.62 89 ASP A O 1
ATOM 708 N N . ASN A 1 90 ? -15.093 -7.870 1.923 1.00 82.75 90 ASN A N 1
ATOM 709 C CA . ASN A 1 90 ? -14.259 -8.230 0.795 1.00 82.75 90 ASN A CA 1
ATOM 710 C C . ASN A 1 90 ? -12.781 -8.183 1.188 1.00 82.75 90 ASN A C 1
ATOM 712 O O . ASN A 1 90 ? -12.322 -7.288 1.898 1.00 82.75 90 ASN A O 1
ATOM 716 N N . GLY A 1 91 ? -12.013 -9.149 0.699 1.00 90.44 91 GLY A N 1
ATOM 717 C CA . GLY A 1 91 ? -10.566 -9.136 0.847 1.00 90.44 91 GLY A CA 1
ATOM 718 C C . GLY A 1 91 ? -9.883 -8.384 -0.292 1.00 90.44 91 GLY A C 1
ATOM 719 O O . GLY A 1 91 ? -10.476 -8.060 -1.323 1.00 90.44 91 GLY A O 1
ATOM 720 N N . VAL A 1 92 ? -8.590 -8.145 -0.127 1.00 93.00 92 VAL A N 1
ATOM 721 C CA . VAL A 1 92 ? -7.703 -7.612 -1.158 1.00 93.00 92 VAL A CA 1
ATOM 722 C C . VAL A 1 92 ? -6.566 -8.602 -1.355 1.00 93.00 92 VAL A C 1
ATOM 724 O O . VAL A 1 92 ? -5.832 -8.880 -0.409 1.00 93.00 92 VAL A O 1
ATOM 727 N N . ILE A 1 93 ? -6.409 -9.112 -2.573 1.00 93.00 93 ILE A N 1
ATOM 728 C CA . ILE A 1 93 ? -5.287 -9.973 -2.952 1.00 93.00 93 ILE A CA 1
ATOM 729 C C . ILE A 1 93 ? -4.337 -9.156 -3.821 1.00 93.00 93 ILE A C 1
ATOM 731 O O . ILE A 1 93 ? -4.727 -8.580 -4.842 1.00 93.00 93 ILE A O 1
ATOM 735 N N . VAL A 1 94 ? -3.083 -9.078 -3.392 1.00 92.88 94 VAL A N 1
ATOM 736 C CA . VAL A 1 94 ? -2.012 -8.367 -4.081 1.00 92.88 94 VAL A CA 1
ATOM 737 C C . VAL A 1 94 ? -1.033 -9.390 -4.648 1.00 92.88 94 VAL A C 1
ATOM 739 O O . VAL A 1 94 ? -0.255 -9.983 -3.907 1.00 92.88 94 VAL A O 1
ATOM 742 N N . HIS A 1 95 ? -1.032 -9.551 -5.967 1.00 91.31 95 HIS A N 1
ATOM 743 C CA . HIS A 1 95 ? -0.037 -10.332 -6.693 1.00 91.31 95 HIS A CA 1
ATOM 744 C C . HIS A 1 95 ? 1.168 -9.450 -7.029 1.00 91.31 95 HIS A C 1
ATOM 746 O O . HIS A 1 95 ? 1.060 -8.491 -7.807 1.00 91.31 95 HIS A O 1
ATOM 752 N N . CYS A 1 96 ? 2.326 -9.759 -6.454 1.00 86.69 96 CYS A N 1
ATOM 753 C CA . CYS A 1 96 ? 3.552 -8.997 -6.673 1.00 86.69 96 CYS A CA 1
ATOM 754 C C . CYS A 1 96 ? 4.807 -9.877 -6.645 1.00 86.69 96 CYS A C 1
ATOM 756 O O . CYS A 1 96 ? 4.785 -11.033 -6.225 1.00 86.69 96 CYS A O 1
ATOM 758 N N . ASP A 1 97 ? 5.923 -9.312 -7.107 1.00 81.75 97 ASP A N 1
ATOM 759 C CA . ASP A 1 97 ? 7.255 -9.863 -6.854 1.00 81.75 97 ASP A CA 1
ATOM 760 C C . ASP A 1 97 ? 7.564 -9.668 -5.361 1.00 81.75 97 ASP A C 1
ATOM 762 O O . ASP A 1 97 ? 7.905 -8.563 -4.923 1.00 81.75 97 ASP A O 1
ATOM 766 N N . GLN A 1 98 ? 7.356 -10.724 -4.571 1.00 80.62 98 GLN A N 1
ATOM 767 C CA . GLN A 1 98 ? 7.389 -10.634 -3.113 1.00 80.62 98 GLN A CA 1
ATOM 768 C C . GLN A 1 98 ? 8.756 -10.203 -2.579 1.00 80.62 98 GLN A C 1
ATOM 770 O O . GLN A 1 98 ? 8.793 -9.432 -1.617 1.00 80.62 98 GLN A O 1
ATOM 775 N N . GLU A 1 99 ? 9.847 -10.625 -3.227 1.00 77.38 99 GLU A N 1
ATOM 776 C CA . GLU A 1 99 ? 11.213 -10.238 -2.869 1.00 77.38 99 GLU A CA 1
ATOM 777 C C . GLU A 1 99 ? 11.445 -8.747 -3.137 1.00 77.38 99 GLU A C 1
ATOM 779 O O . GLU A 1 99 ? 11.926 -8.016 -2.273 1.00 77.38 99 GLU A O 1
ATOM 784 N N . ARG A 1 100 ? 11.054 -8.242 -4.315 1.00 72.81 100 ARG A N 1
ATOM 785 C CA . ARG A 1 100 ? 11.247 -6.818 -4.654 1.00 72.81 100 ARG A CA 1
ATOM 786 C C . ARG A 1 100 ? 10.324 -5.882 -3.890 1.00 72.81 100 ARG A C 1
ATOM 788 O O . ARG A 1 100 ? 10.671 -4.716 -3.684 1.00 72.81 100 ARG A O 1
ATOM 795 N N . CYS A 1 101 ? 9.152 -6.367 -3.500 1.00 75.12 101 CYS A N 1
ATOM 796 C CA . CYS A 1 101 ? 8.231 -5.652 -2.628 1.00 75.12 101 CYS A CA 1
ATOM 797 C C . CYS A 1 101 ? 8.589 -5.803 -1.138 1.00 75.12 101 CYS A C 1
ATOM 799 O O . CYS A 1 101 ? 8.074 -5.023 -0.339 1.00 75.12 101 CYS A O 1
ATOM 801 N N . PHE A 1 102 ? 9.511 -6.713 -0.783 1.00 78.38 102 PHE A N 1
ATOM 802 C CA . PHE A 1 102 ? 9.895 -7.090 0.588 1.00 78.38 102 PHE A CA 1
ATOM 803 C C . PHE A 1 102 ? 8.663 -7.356 1.451 1.00 78.38 102 PHE A C 1
ATOM 805 O O . PHE A 1 102 ? 8.405 -6.712 2.472 1.00 78.38 102 PHE A O 1
ATOM 812 N N . THR A 1 103 ? 7.824 -8.248 0.941 1.00 82.88 103 THR A N 1
ATOM 813 C CA . THR A 1 103 ? 6.494 -8.491 1.491 1.00 82.88 103 THR A CA 1
ATOM 814 C C . THR A 1 103 ? 6.579 -8.924 2.949 1.00 82.88 103 THR A C 1
ATOM 816 O O . THR A 1 103 ? 5.944 -8.305 3.799 1.00 82.88 103 THR A O 1
ATOM 819 N N . GLU A 1 104 ? 7.422 -9.908 3.258 1.00 83.19 104 GLU A N 1
ATOM 820 C CA . GLU A 1 104 ? 7.555 -10.461 4.607 1.00 83.19 104 GLU A CA 1
ATOM 821 C C . GLU A 1 104 ? 8.242 -9.489 5.575 1.00 83.19 104 GLU A C 1
ATOM 823 O O . GLU A 1 104 ? 7.811 -9.301 6.718 1.00 83.19 104 GLU A O 1
ATOM 828 N N . GLU A 1 105 ? 9.318 -8.839 5.132 1.00 83.06 105 GLU A N 1
ATOM 829 C CA . GLU A 1 105 ? 10.127 -7.976 5.986 1.00 83.06 105 GLU A CA 1
ATOM 830 C C . GLU A 1 105 ? 9.424 -6.661 6.310 1.00 83.06 105 GLU A C 1
ATOM 832 O O . GLU A 1 105 ? 9.751 -6.025 7.315 1.00 83.06 105 GLU A O 1
ATOM 837 N N . VAL A 1 106 ? 8.488 -6.224 5.461 1.00 84.75 106 VAL A N 1
ATOM 838 C CA . VAL A 1 106 ? 7.966 -4.855 5.496 1.00 84.75 106 VAL A CA 1
ATOM 839 C C . VAL A 1 106 ? 6.448 -4.831 5.440 1.00 84.75 106 VAL A C 1
ATOM 841 O O . VAL A 1 106 ? 5.824 -4.358 6.393 1.00 84.75 106 VAL A O 1
ATOM 844 N N . LEU A 1 107 ? 5.841 -5.283 4.341 1.00 89.19 107 LEU A N 1
ATOM 845 C CA . LEU A 1 107 ? 4.406 -5.088 4.109 1.00 89.19 107 LEU A CA 1
ATOM 846 C C . LEU A 1 107 ? 3.561 -5.881 5.114 1.00 89.19 107 LEU A C 1
ATOM 848 O O . LEU A 1 107 ? 2.636 -5.332 5.715 1.00 89.19 107 LEU A O 1
ATOM 852 N N . ASP A 1 108 ? 3.942 -7.125 5.389 1.00 90.31 108 ASP A N 1
ATOM 853 C CA . ASP A 1 108 ? 3.321 -7.976 6.403 1.00 90.31 108 ASP A CA 1
ATOM 854 C C . ASP A 1 108 ? 3.478 -7.398 7.806 1.00 90.31 108 ASP A C 1
ATOM 856 O O . ASP A 1 108 ? 2.537 -7.419 8.604 1.00 90.31 108 ASP A O 1
ATOM 860 N N . ARG A 1 109 ? 4.651 -6.839 8.125 1.00 90.25 109 ARG A N 1
ATOM 861 C CA . ARG A 1 109 ? 4.876 -6.215 9.434 1.00 90.25 109 ARG A CA 1
ATOM 862 C C . ARG A 1 109 ? 3.995 -4.983 9.630 1.00 90.25 109 ARG A C 1
ATOM 864 O O . ARG A 1 109 ? 3.462 -4.793 10.725 1.00 90.25 109 ARG A O 1
ATOM 871 N N . ILE A 1 110 ? 3.798 -4.196 8.567 1.00 91.88 110 ILE A N 1
ATOM 872 C CA . ILE A 1 110 ? 2.858 -3.069 8.543 1.00 91.88 110 ILE A CA 1
ATOM 873 C C . ILE A 1 110 ? 1.429 -3.563 8.776 1.00 91.88 110 ILE A C 1
ATOM 875 O O . ILE A 1 110 ? 0.770 -3.051 9.676 1.00 91.88 110 ILE A O 1
ATOM 879 N N . ILE A 1 111 ? 0.957 -4.577 8.038 1.00 91.75 111 ILE A N 1
ATOM 880 C CA . ILE A 1 111 ? -0.401 -5.130 8.213 1.00 91.75 111 ILE A CA 1
ATOM 881 C C . ILE A 1 111 ? -0.607 -5.651 9.634 1.00 91.75 111 ILE A C 1
ATOM 883 O O . ILE A 1 111 ? -1.659 -5.426 10.229 1.00 91.75 111 ILE A O 1
ATOM 887 N N . ARG A 1 112 ? 0.391 -6.313 10.219 1.00 90.25 112 ARG A N 1
ATOM 888 C CA . ARG A 1 112 ? 0.312 -6.825 11.595 1.00 90.25 112 ARG A CA 1
ATOM 889 C C . ARG A 1 112 ? 0.376 -5.717 12.652 1.00 90.25 112 ARG A C 1
ATOM 891 O O . ARG A 1 112 ? 0.080 -5.981 13.814 1.00 90.25 112 ARG A O 1
ATOM 898 N N . GLY A 1 113 ? 0.750 -4.492 12.275 1.00 86.81 113 GLY A N 1
ATOM 899 C CA . GLY A 1 113 ? 0.932 -3.363 13.191 1.00 86.81 113 GLY A CA 1
ATOM 900 C C . GLY A 1 113 ? 2.127 -3.522 14.135 1.00 86.81 113 GLY A C 1
ATOM 901 O O . GLY A 1 113 ? 2.234 -2.789 15.112 1.00 86.81 113 GLY A O 1
ATOM 902 N N . ASN A 1 114 ? 3.024 -4.474 13.863 1.00 79.56 114 ASN A N 1
ATOM 903 C CA . ASN A 1 114 ? 4.169 -4.788 14.716 1.00 79.56 114 ASN A CA 1
ATOM 904 C C . ASN A 1 114 ? 5.477 -4.340 14.054 1.00 79.56 114 ASN A C 1
ATOM 906 O O . ASN A 1 114 ? 6.342 -5.156 13.732 1.00 79.56 114 ASN A O 1
ATOM 910 N N . CYS A 1 115 ? 5.599 -3.041 13.790 1.00 86.75 115 CYS A N 1
ATOM 911 C CA . CYS A 1 115 ? 6.819 -2.470 13.234 1.00 86.75 115 CYS A CA 1
ATOM 912 C C . CYS A 1 115 ? 7.060 -1.028 13.675 1.00 86.75 115 CYS A C 1
ATOM 914 O O . CYS A 1 115 ? 6.156 -0.326 14.132 1.00 86.75 115 CYS A O 1
ATOM 916 N N . ASP A 1 116 ? 8.310 -0.604 13.508 1.00 85.69 116 ASP A N 1
ATOM 917 C CA . ASP A 1 116 ? 8.735 0.786 13.583 1.00 85.69 116 ASP A CA 1
ATOM 918 C C . ASP A 1 116 ? 9.076 1.274 12.167 1.00 85.69 116 ASP A C 1
ATOM 920 O O . ASP A 1 116 ? 9.960 0.737 11.494 1.00 85.69 116 ASP A O 1
ATOM 924 N N . ILE A 1 117 ? 8.376 2.311 11.702 1.00 86.12 117 ILE A N 1
ATOM 925 C CA . ILE A 1 117 ? 8.586 2.874 10.365 1.00 86.12 117 ILE A CA 1
ATOM 926 C C . ILE A 1 117 ? 10.006 3.436 10.182 1.00 86.12 117 ILE A C 1
ATOM 928 O O . ILE A 1 117 ? 10.534 3.394 9.072 1.00 86.12 117 ILE A O 1
ATOM 932 N N . LYS A 1 118 ? 10.654 3.924 11.252 1.00 84.62 118 LYS A N 1
ATOM 933 C CA . LYS A 1 118 ? 12.038 4.427 11.222 1.00 84.62 118 LYS A CA 1
ATOM 934 C C . LYS A 1 118 ? 13.020 3.277 10.996 1.00 84.62 118 LYS A C 1
ATOM 936 O O . LYS A 1 118 ? 13.993 3.442 10.261 1.00 84.62 118 LYS A O 1
ATOM 941 N N . GLU A 1 119 ? 12.762 2.111 11.585 1.00 84.94 119 GLU A N 1
ATOM 942 C CA . GLU A 1 119 ? 13.558 0.900 11.361 1.00 84.94 119 GLU A CA 1
ATOM 943 C C . GLU A 1 119 ? 13.405 0.399 9.920 1.00 84.94 119 GLU A C 1
ATOM 945 O O . GLU A 1 119 ? 14.402 0.203 9.223 1.00 84.94 119 GLU A O 1
ATOM 950 N N . LEU A 1 120 ? 12.165 0.298 9.430 1.00 81.81 120 LEU A N 1
ATOM 951 C CA . LEU A 1 120 ? 11.888 -0.107 8.049 1.00 81.81 120 LEU A CA 1
ATOM 952 C C . LEU A 1 120 ? 12.501 0.875 7.033 1.00 81.81 120 LEU A C 1
ATOM 954 O O . LEU A 1 120 ? 13.093 0.463 6.038 1.00 81.81 120 LEU A O 1
ATOM 958 N N . ALA A 1 121 ? 12.439 2.182 7.298 1.00 78.19 121 ALA A N 1
ATOM 959 C CA . ALA A 1 121 ? 13.071 3.198 6.459 1.00 78.19 121 ALA A CA 1
ATOM 960 C C . ALA A 1 121 ? 14.598 3.029 6.362 1.00 78.19 121 ALA A C 1
ATOM 962 O O . ALA A 1 121 ? 15.167 3.190 5.278 1.00 78.19 121 ALA A O 1
ATOM 963 N N . ARG A 1 122 ? 15.263 2.676 7.474 1.00 77.25 122 ARG A N 1
ATOM 964 C CA . ARG A 1 122 ? 16.704 2.366 7.498 1.00 77.25 122 ARG A CA 1
ATOM 965 C C . ARG A 1 122 ? 17.029 1.100 6.711 1.00 77.25 122 ARG A C 1
ATOM 967 O O . ARG A 1 122 ? 18.047 1.083 6.027 1.00 77.25 122 ARG A O 1
ATOM 974 N N . PHE A 1 123 ? 16.172 0.081 6.788 1.00 74.62 123 PHE A N 1
ATOM 975 C CA . PHE A 1 123 ? 16.332 -1.173 6.051 1.00 74.62 123 PHE A CA 1
ATOM 976 C C . PHE A 1 123 ? 16.319 -0.958 4.526 1.00 74.62 123 PHE A C 1
ATOM 978 O O . PHE A 1 123 ? 17.192 -1.465 3.823 1.00 74.62 123 PHE A O 1
ATOM 985 N N . TYR A 1 124 ? 15.393 -0.146 4.003 1.00 67.25 124 TYR A N 1
ATOM 986 C CA . TYR A 1 124 ? 15.336 0.139 2.564 1.00 67.25 124 TYR A CA 1
ATOM 987 C C . TYR A 1 124 ? 16.312 1.219 2.103 1.00 67.25 124 TYR A C 1
ATOM 989 O O . TYR A 1 124 ? 17.215 0.976 1.302 1.00 67.25 124 TYR A O 1
ATOM 997 N N . CYS A 1 125 ? 16.003 2.457 2.484 1.00 69.69 125 CYS A N 1
ATOM 998 C CA . CYS A 1 125 ? 16.617 3.694 2.034 1.00 69.69 125 CYS A CA 1
ATOM 999 C C . CYS A 1 125 ? 15.834 4.850 2.680 1.00 69.69 125 CYS A C 1
ATOM 1001 O O . CYS A 1 125 ? 14.630 4.968 2.430 1.00 69.69 125 CYS A O 1
ATOM 1003 N N . PRO A 1 126 ? 16.490 5.779 3.395 1.00 72.19 126 PRO A N 1
ATOM 1004 C CA . PRO A 1 126 ? 15.818 6.950 3.958 1.00 72.19 126 PRO A CA 1
ATOM 1005 C C . PRO A 1 126 ? 15.069 7.805 2.921 1.00 72.19 126 PRO A C 1
ATOM 1007 O O . PRO A 1 126 ? 14.034 8.389 3.231 1.00 72.19 126 PRO A O 1
ATOM 1010 N N . ALA A 1 127 ? 15.523 7.838 1.662 1.00 73.06 127 ALA A N 1
ATOM 1011 C CA . ALA A 1 127 ? 14.836 8.567 0.590 1.00 73.06 127 ALA A CA 1
ATOM 1012 C C . ALA A 1 127 ? 13.489 7.935 0.185 1.00 73.06 127 ALA A C 1
ATOM 1014 O O . ALA A 1 127 ? 12.662 8.601 -0.434 1.00 73.06 127 ALA A O 1
ATOM 1015 N N . ALA A 1 128 ? 13.256 6.664 0.527 1.00 75.50 128 ALA A N 1
ATOM 1016 C CA . ALA A 1 128 ? 12.006 5.963 0.259 1.00 75.50 128 ALA A CA 1
ATOM 1017 C C . ALA A 1 128 ? 10.968 6.134 1.380 1.00 75.50 128 ALA A C 1
ATOM 1019 O O . ALA A 1 128 ? 9.818 5.751 1.173 1.00 75.50 128 ALA A O 1
ATOM 1020 N N . THR A 1 129 ? 11.333 6.734 2.519 1.00 83.94 129 THR A N 1
ATOM 1021 C CA . THR A 1 129 ? 10.463 6.898 3.698 1.00 83.94 129 THR A CA 1
ATOM 1022 C C . THR A 1 129 ? 9.086 7.496 3.381 1.00 83.94 129 THR A C 1
ATOM 1024 O O . THR A 1 129 ? 8.100 6.899 3.808 1.00 83.94 129 THR A O 1
ATOM 1027 N N . PRO A 1 130 ? 8.947 8.576 2.576 1.00 85.00 130 PRO A N 1
ATOM 1028 C CA . PRO A 1 130 ? 7.621 9.100 2.223 1.00 85.00 130 PRO A CA 1
ATOM 1029 C C . PRO A 1 130 ? 6.726 8.060 1.529 1.00 85.00 130 PRO A C 1
ATOM 1031 O O . PRO A 1 130 ? 5.532 7.961 1.797 1.00 85.00 130 PRO A O 1
ATOM 1034 N N . SER A 1 131 ? 7.326 7.250 0.657 1.00 83.31 131 SER A N 1
ATOM 1035 C CA . SER A 1 131 ? 6.683 6.154 -0.081 1.00 83.31 131 SER A CA 1
ATOM 1036 C C . SER A 1 131 ? 6.171 5.073 0.854 1.00 83.31 131 SER A C 1
ATOM 1038 O O . SER A 1 131 ? 5.043 4.610 0.718 1.00 83.31 131 SER A O 1
ATOM 1040 N N . LEU A 1 132 ? 7.024 4.679 1.799 1.00 87.12 132 LEU A N 1
ATOM 1041 C CA . LEU A 1 132 ? 6.709 3.660 2.783 1.00 87.12 132 LEU A CA 1
ATOM 1042 C C . LEU A 1 132 ? 5.573 4.132 3.696 1.00 87.12 132 LEU A C 1
ATOM 1044 O O . LEU A 1 132 ? 4.617 3.391 3.902 1.00 87.12 132 LEU A O 1
ATOM 1048 N N . CYS A 1 133 ? 5.628 5.385 4.161 1.00 90.25 133 CYS A N 1
ATOM 1049 C CA . CYS A 1 133 ? 4.545 6.006 4.921 1.00 90.25 133 CYS A CA 1
ATOM 1050 C C . CYS A 1 133 ? 3.231 6.011 4.133 1.00 90.25 133 CYS A C 1
ATOM 1052 O O . CYS A 1 133 ? 2.182 5.687 4.678 1.00 90.25 133 CYS A O 1
ATOM 1054 N N . TRP A 1 134 ? 3.276 6.339 2.842 1.00 89.81 134 TRP A N 1
ATOM 1055 C CA . TRP A 1 134 ? 2.080 6.353 2.009 1.00 89.81 134 TRP A CA 1
ATOM 1056 C C . TRP A 1 134 ? 1.445 4.964 1.858 1.00 89.81 134 TRP A C 1
ATOM 1058 O O . TRP A 1 134 ? 0.241 4.819 2.071 1.00 89.81 134 TRP A O 1
ATOM 1068 N N . VAL A 1 135 ? 2.247 3.937 1.550 1.00 90.94 135 VAL A N 1
ATOM 1069 C CA . VAL A 1 135 ? 1.777 2.542 1.476 1.00 90.94 135 VAL A CA 1
ATOM 1070 C C . VAL A 1 135 ? 1.221 2.089 2.822 1.00 90.94 135 VAL A C 1
ATOM 1072 O O . VAL A 1 135 ? 0.142 1.501 2.860 1.00 90.94 135 VAL A O 1
ATOM 1075 N N . ALA A 1 136 ? 1.901 2.417 3.925 1.00 93.12 136 ALA A N 1
ATOM 1076 C CA . ALA A 1 136 ? 1.432 2.101 5.268 1.00 93.12 136 ALA A CA 1
ATOM 1077 C C . ALA A 1 136 ? 0.061 2.725 5.550 1.00 93.12 136 ALA A C 1
ATOM 1079 O O . ALA A 1 136 ? -0.845 2.011 5.974 1.00 93.12 136 ALA A O 1
ATOM 1080 N N . CYS A 1 137 ? -0.136 4.007 5.224 1.00 93.50 137 CYS A N 1
ATOM 1081 C CA . CYS A 1 137 ? -1.441 4.651 5.351 1.00 93.50 137 CYS A CA 1
ATOM 1082 C C . CYS A 1 137 ? -2.527 3.901 4.567 1.00 93.50 137 CYS A C 1
ATOM 1084 O O . CYS A 1 137 ? -3.614 3.696 5.097 1.00 93.50 137 CYS A O 1
ATOM 1086 N N . LYS A 1 138 ? -2.258 3.466 3.327 1.00 93.25 138 LYS A N 1
ATOM 1087 C CA . LYS A 1 138 ? -3.265 2.759 2.513 1.00 93.25 138 LYS A CA 1
ATOM 1088 C C . LYS A 1 138 ? -3.571 1.357 3.027 1.00 93.25 138 LYS A C 1
ATOM 1090 O O . LYS A 1 138 ? -4.739 0.995 3.094 1.00 93.25 138 LYS A O 1
ATOM 1095 N N . LEU A 1 139 ? -2.559 0.595 3.436 1.00 94.50 139 LEU A N 1
ATOM 1096 C CA . LEU A 1 139 ? -2.764 -0.731 4.025 1.00 94.50 139 LEU A CA 1
ATOM 1097 C C . LEU A 1 139 ? -3.558 -0.649 5.332 1.00 94.50 139 LEU A C 1
ATOM 1099 O O . LEU A 1 139 ? -4.497 -1.418 5.522 1.00 94.50 139 LEU A O 1
ATOM 1103 N N . ILE A 1 140 ? -3.218 0.303 6.205 1.00 94.19 140 ILE A N 1
ATOM 1104 C CA . ILE A 1 140 ? -3.938 0.517 7.463 1.00 94.19 140 ILE A CA 1
ATOM 1105 C C . ILE A 1 140 ? -5.378 0.945 7.173 1.00 94.19 140 ILE A C 1
ATOM 1107 O O . ILE A 1 140 ? -6.293 0.365 7.739 1.00 94.19 140 ILE A O 1
ATOM 1111 N N . ASP A 1 141 ? -5.606 1.896 6.263 1.00 93.38 141 ASP A N 1
ATOM 1112 C CA . ASP A 1 141 ? -6.960 2.353 5.924 1.00 93.38 141 ASP A CA 1
ATOM 1113 C C . ASP A 1 141 ? -7.853 1.219 5.397 1.00 93.38 141 ASP A C 1
ATOM 1115 O O . ASP A 1 141 ? -9.027 1.153 5.752 1.00 93.38 141 ASP A O 1
ATOM 1119 N N . ILE A 1 142 ? -7.302 0.303 4.593 1.00 92.94 142 ILE A N 1
ATOM 1120 C CA . ILE A 1 142 ? -8.012 -0.896 4.118 1.00 92.94 142 ILE A CA 1
ATOM 1121 C C . ILE A 1 142 ? -8.363 -1.820 5.295 1.00 92.94 142 ILE A C 1
ATOM 1123 O O . ILE A 1 142 ? -9.502 -2.269 5.401 1.00 92.94 142 ILE A O 1
ATOM 1127 N N . GLN A 1 143 ? -7.419 -2.057 6.212 1.00 91.81 143 GLN A N 1
ATOM 1128 C CA . GLN A 1 143 ? -7.644 -2.882 7.407 1.00 91.81 143 GLN A CA 1
ATOM 1129 C C . GLN A 1 143 ? -8.705 -2.282 8.339 1.00 91.81 143 GLN A C 1
ATOM 1131 O O . GLN A 1 143 ? -9.536 -3.014 8.868 1.00 91.81 143 GLN A O 1
ATOM 1136 N N . LEU A 1 144 ? -8.716 -0.955 8.508 1.00 91.00 144 LEU A N 1
ATOM 1137 C CA . LEU A 1 144 ? -9.726 -0.243 9.302 1.00 91.00 144 LEU A CA 1
ATOM 1138 C C . LEU A 1 144 ? -11.125 -0.294 8.680 1.00 91.00 144 LEU A C 1
ATOM 1140 O O . LEU A 1 144 ? -12.111 -0.145 9.393 1.00 91.00 144 LEU A O 1
ATOM 1144 N N . GLN A 1 145 ?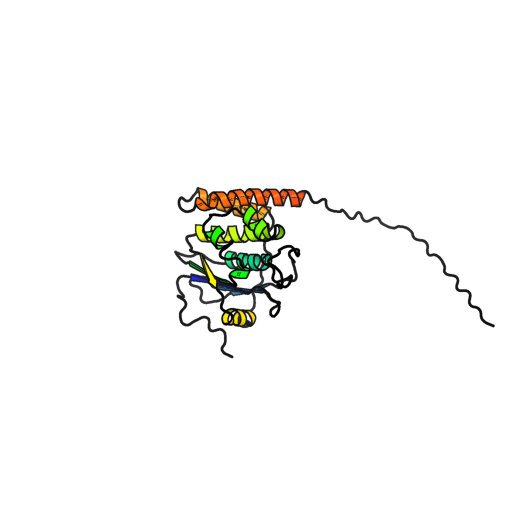 -11.219 -0.498 7.366 1.00 89.94 145 GLN A N 1
ATOM 1145 C CA . GLN A 1 145 ? -12.487 -0.723 6.668 1.00 89.94 145 GLN A CA 1
ATOM 1146 C C . GLN A 1 145 ? -12.968 -2.184 6.766 1.00 89.94 145 GLN A C 1
ATOM 1148 O O . GLN A 1 145 ? -14.003 -2.514 6.196 1.00 89.94 145 GLN A O 1
ATOM 1153 N N . GLY A 1 146 ? -12.243 -3.053 7.483 1.00 87.75 146 GLY A N 1
ATOM 1154 C CA . GLY A 1 146 ? -12.614 -4.452 7.716 1.00 87.75 146 GLY A CA 1
ATOM 1155 C C . GLY A 1 146 ? -12.112 -5.440 6.659 1.00 87.75 146 GLY A C 1
ATOM 1156 O O . GLY A 1 146 ? -12.358 -6.636 6.785 1.00 87.75 146 GLY A O 1
ATOM 1157 N N . ALA A 1 147 ? -11.378 -4.979 5.642 1.00 90.25 147 ALA A N 1
ATOM 1158 C CA . ALA A 1 147 ? -10.843 -5.851 4.601 1.00 90.25 147 ALA A CA 1
ATOM 1159 C C . ALA A 1 147 ? -9.523 -6.512 5.018 1.00 90.25 147 ALA A C 1
ATOM 1161 O O . ALA A 1 147 ? -8.577 -5.856 5.467 1.00 90.25 147 ALA A O 1
ATOM 1162 N N . THR A 1 148 ? -9.412 -7.819 4.780 1.00 90.81 148 THR A N 1
ATOM 1163 C CA . THR A 1 148 ? -8.130 -8.528 4.868 1.00 90.81 148 THR A CA 1
ATOM 1164 C C . THR A 1 148 ? -7.276 -8.224 3.645 1.00 90.81 148 THR A C 1
ATOM 1166 O O . THR A 1 148 ? -7.794 -8.201 2.532 1.00 90.81 148 THR A O 1
ATOM 1169 N N . VAL A 1 149 ? -5.966 -8.073 3.826 1.00 92.94 149 VAL A N 1
ATOM 1170 C CA . VAL A 1 149 ? -5.014 -7.934 2.720 1.00 92.94 149 VAL A CA 1
ATOM 1171 C C . VAL A 1 149 ? -4.113 -9.161 2.717 1.00 92.94 149 VAL A C 1
ATOM 1173 O O . VAL A 1 149 ? -3.567 -9.520 3.759 1.00 92.94 149 VAL A O 1
ATOM 1176 N N . GLN A 1 150 ? -3.984 -9.797 1.560 1.00 92.38 150 GLN A N 1
ATOM 1177 C CA . GLN A 1 150 ? -3.128 -10.953 1.325 1.00 92.38 150 GLN A CA 1
ATOM 1178 C C . GLN A 1 150 ? -2.148 -10.626 0.206 1.00 92.38 150 GLN A C 1
ATOM 1180 O O . GLN A 1 150 ? -2.509 -9.969 -0.772 1.00 92.38 150 GLN A O 1
ATOM 1185 N N . PHE A 1 151 ? -0.914 -11.089 0.357 1.00 91.69 151 PHE A N 1
ATOM 1186 C CA . PHE A 1 151 ? 0.106 -10.966 -0.669 1.00 91.69 151 PHE A CA 1
ATOM 1187 C C . PHE A 1 151 ? 0.421 -12.337 -1.238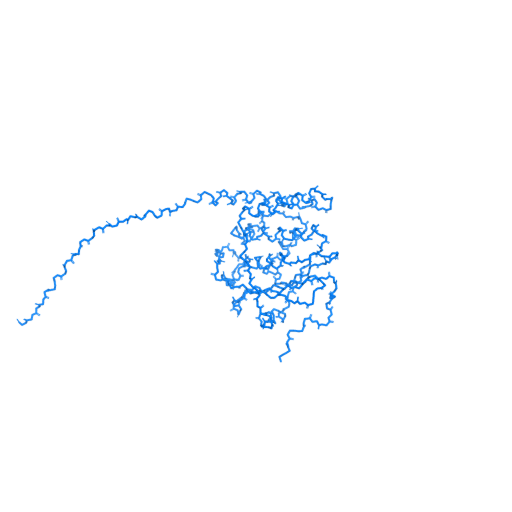 1.00 91.69 151 PHE A C 1
ATOM 1189 O O . PHE A 1 151 ? 0.745 -13.265 -0.501 1.00 91.69 151 PHE A O 1
ATOM 1196 N N . GLU A 1 152 ? 0.385 -12.439 -2.557 1.00 91.19 152 GLU A N 1
ATOM 1197 C CA . GLU A 1 152 ? 0.664 -13.668 -3.285 1.00 91.19 152 GLU A CA 1
ATOM 1198 C C . GLU A 1 152 ? 1.787 -13.434 -4.297 1.00 91.19 152 GLU A C 1
ATOM 1200 O O . GLU A 1 152 ? 1.905 -12.335 -4.856 1.00 91.19 152 GLU A O 1
ATOM 1205 N N . PRO A 1 153 ? 2.640 -14.442 -4.541 1.00 88.62 153 PRO A N 1
ATOM 1206 C CA . PRO A 1 153 ? 3.671 -14.321 -5.551 1.00 88.62 153 PRO A CA 1
ATOM 1207 C C . PRO A 1 153 ? 3.023 -14.213 -6.931 1.00 88.62 153 PRO A C 1
ATOM 1209 O O . PRO A 1 153 ? 2.143 -14.996 -7.292 1.00 88.62 153 PRO A O 1
ATOM 1212 N N . ILE A 1 154 ? 3.479 -13.247 -7.725 1.00 85.00 154 ILE A N 1
ATOM 1213 C CA . ILE A 1 154 ? 3.169 -13.232 -9.152 1.00 85.00 154 ILE A CA 1
ATOM 1214 C C . ILE A 1 154 ? 4.000 -14.311 -9.854 1.00 85.00 154 ILE A C 1
ATOM 1216 O O . ILE A 1 154 ? 5.215 -14.399 -9.669 1.00 85.00 154 ILE A O 1
ATOM 1220 N N . THR A 1 155 ? 3.355 -15.149 -10.661 1.00 83.56 155 THR A N 1
ATOM 1221 C CA . THR A 1 155 ? 4.070 -16.158 -11.457 1.00 83.56 155 THR A CA 1
ATOM 1222 C C . THR A 1 155 ? 4.799 -15.504 -12.641 1.00 83.56 155 THR A C 1
ATOM 1224 O O . THR A 1 155 ? 4.356 -14.456 -13.124 1.00 83.56 155 THR A O 1
ATOM 1227 N N . PRO A 1 156 ? 5.885 -16.107 -13.163 1.00 77.44 156 PRO A N 1
ATOM 1228 C CA . PRO A 1 156 ? 6.580 -15.587 -14.343 1.00 77.44 156 PRO A CA 1
ATOM 1229 C C . PRO A 1 156 ? 5.658 -15.378 -15.554 1.00 77.44 156 PRO A C 1
ATOM 1231 O O . PRO A 1 156 ? 5.734 -14.336 -16.204 1.00 77.44 156 PRO A O 1
ATOM 1234 N N . ASP A 1 157 ? 4.728 -16.305 -15.797 1.00 79.44 157 ASP A N 1
ATOM 1235 C CA . ASP A 1 157 ? 3.773 -16.227 -16.910 1.00 79.44 157 ASP A CA 1
ATOM 1236 C C . ASP A 1 157 ? 2.786 -15.065 -16.737 1.00 79.44 157 ASP A C 1
ATOM 1238 O O . ASP A 1 157 ? 2.485 -14.341 -17.691 1.00 79.44 157 ASP A O 1
ATOM 1242 N N . GLN A 1 158 ? 2.307 -14.830 -15.509 1.00 80.50 158 GLN A N 1
ATOM 1243 C CA . GLN A 1 158 ? 1.483 -13.661 -15.188 1.00 80.50 158 GLN A CA 1
ATOM 1244 C C . GLN A 1 158 ? 2.275 -12.363 -15.339 1.00 80.50 158 GLN A C 1
ATOM 1246 O O . GLN A 1 158 ? 1.735 -11.377 -15.834 1.00 80.50 158 GLN A O 1
ATOM 1251 N N . GLN A 1 159 ? 3.546 -12.348 -14.936 1.00 76.06 159 GLN A N 1
ATOM 1252 C CA . GLN A 1 159 ? 4.412 -11.181 -15.059 1.00 76.06 159 GLN A CA 1
ATOM 1253 C C . GLN A 1 159 ? 4.685 -10.833 -16.529 1.00 76.06 159 GLN A C 1
ATOM 1255 O O . GLN A 1 159 ? 4.589 -9.663 -16.906 1.00 76.06 159 GLN A O 1
ATOM 1260 N N . GLU A 1 160 ? 4.974 -11.828 -17.370 1.00 73.38 160 GLU A N 1
ATOM 1261 C CA . GLU A 1 160 ? 5.150 -11.652 -18.814 1.00 73.38 160 GLU A CA 1
ATOM 1262 C C . GLU A 1 160 ? 3.845 -11.217 -19.489 1.00 73.38 160 GLU A C 1
ATOM 1264 O O . GLU A 1 160 ? 3.828 -10.245 -20.249 1.00 73.38 160 GLU A O 1
ATOM 1269 N N . SER A 1 161 ? 2.730 -11.868 -19.154 1.00 76.25 161 SER A N 1
ATOM 1270 C CA . SER A 1 161 ? 1.403 -11.498 -19.655 1.00 76.25 161 SER A CA 1
ATOM 1271 C C . SER A 1 161 ? 1.043 -10.064 -19.278 1.00 76.25 161 SER A C 1
ATOM 1273 O O . SER A 1 161 ? 0.581 -9.300 -20.123 1.00 76.25 161 SER A O 1
ATOM 1275 N N . LEU A 1 162 ? 1.301 -9.672 -18.028 1.00 78.00 162 LEU A N 1
ATOM 1276 C CA . LEU A 1 162 ? 1.069 -8.324 -17.531 1.00 78.00 162 LEU A CA 1
ATOM 1277 C C . LEU A 1 162 ? 1.942 -7.315 -18.270 1.00 78.00 162 LEU A C 1
ATOM 1279 O O . LEU A 1 162 ? 1.429 -6.285 -18.690 1.00 78.00 162 LEU A O 1
ATOM 1283 N N . ALA A 1 163 ? 3.226 -7.598 -18.488 1.00 69.81 163 ALA A N 1
ATOM 1284 C CA . ALA A 1 163 ? 4.121 -6.729 -19.251 1.00 69.81 163 ALA A CA 1
ATOM 1285 C C . ALA A 1 163 ? 3.685 -6.540 -20.716 1.00 69.81 163 ALA A C 1
ATOM 1287 O O . ALA A 1 163 ? 3.798 -5.440 -21.262 1.00 69.81 163 ALA A O 1
ATOM 1288 N N . ASN A 1 164 ? 3.098 -7.572 -21.319 1.00 70.19 164 ASN A N 1
ATOM 1289 C CA . ASN A 1 164 ? 2.578 -7.552 -22.688 1.00 70.19 164 ASN A CA 1
ATOM 1290 C C . ASN A 1 164 ? 1.093 -7.151 -22.776 1.00 70.19 164 ASN A C 1
ATOM 1292 O O . ASN A 1 164 ? 0.500 -7.176 -23.855 1.00 70.19 164 ASN A O 1
ATOM 1296 N N . PHE A 1 165 ? 0.476 -6.775 -21.653 1.00 73.31 165 PHE A N 1
ATOM 1297 C CA . PHE A 1 165 ? -0.938 -6.428 -21.592 1.00 73.31 165 PHE A CA 1
ATOM 1298 C C . PHE A 1 165 ? -1.217 -5.090 -22.299 1.00 73.31 165 PHE A C 1
ATOM 1300 O O . PHE A 1 165 ? -0.981 -4.006 -21.764 1.00 73.31 165 PHE A O 1
ATOM 1307 N N . CYS A 1 166 ? -1.703 -5.180 -23.538 1.00 67.81 166 CYS A N 1
ATOM 1308 C CA . CYS A 1 166 ? -2.004 -4.032 -24.404 1.00 67.81 166 CYS A CA 1
ATOM 1309 C C . CYS A 1 166 ? -3.508 -3.840 -24.653 1.00 67.81 166 CYS A C 1
ATOM 1311 O O . CYS A 1 166 ? -3.908 -2.868 -25.289 1.00 67.81 166 CYS A O 1
ATOM 1313 N N . ASN A 1 167 ? -4.341 -4.762 -24.164 1.00 69.44 167 ASN A N 1
ATOM 1314 C CA . ASN A 1 167 ? -5.772 -4.801 -24.474 1.00 69.44 167 ASN A CA 1
ATOM 1315 C C . ASN A 1 167 ? -6.590 -3.760 -23.694 1.00 69.44 167 ASN A C 1
ATOM 1317 O O . ASN A 1 167 ? -7.718 -3.464 -24.078 1.00 69.44 167 ASN A O 1
ATOM 1321 N N . VAL A 1 168 ? -6.036 -3.193 -22.616 1.00 70.62 168 VAL A N 1
ATOM 1322 C CA . VAL A 1 168 ? -6.673 -2.124 -21.839 1.00 70.62 168 VAL A CA 1
ATOM 1323 C C . VAL A 1 168 ? -5.827 -0.857 -21.968 1.00 70.62 168 VAL A C 1
ATOM 1325 O O . VAL A 1 168 ? -4.668 -0.856 -21.560 1.00 70.62 168 VAL A O 1
ATOM 1328 N N . PRO A 1 169 ? -6.361 0.252 -22.508 1.00 75.88 169 PRO A N 1
ATOM 1329 C CA . PRO A 1 169 ? -5.601 1.493 -22.565 1.00 75.88 169 PRO A CA 1
ATOM 1330 C C . PRO A 1 169 ? -5.290 1.972 -21.135 1.00 75.88 169 PRO A C 1
ATOM 1332 O O . PRO A 1 169 ? -6.205 2.053 -20.304 1.00 75.88 169 PRO A O 1
ATOM 1335 N N . PRO A 1 170 ? -4.022 2.295 -20.812 1.00 76.50 170 PRO A N 1
ATOM 1336 C CA . PRO A 1 170 ? -3.659 2.700 -19.465 1.00 76.50 170 PRO A CA 1
ATOM 1337 C C . PRO A 1 170 ? -4.353 4.014 -19.105 1.00 76.50 170 PRO A C 1
ATOM 1339 O O . PRO A 1 170 ? -4.300 4.997 -19.848 1.00 76.50 170 PRO A O 1
ATOM 1342 N N . LYS A 1 171 ? -4.995 4.056 -17.934 1.00 80.88 171 LYS A N 1
ATOM 1343 C CA . LYS A 1 171 ? -5.535 5.308 -17.394 1.00 80.88 171 LYS A CA 1
ATOM 1344 C C . LYS A 1 171 ? -4.399 6.155 -16.829 1.00 80.88 171 LYS A C 1
ATOM 1346 O O . LYS A 1 171 ? -3.464 5.629 -16.229 1.00 80.88 171 LYS A O 1
ATOM 1351 N N . ASN A 1 172 ? -4.531 7.478 -16.941 1.00 67.81 172 ASN A N 1
ATOM 1352 C CA . ASN A 1 172 ? -3.585 8.410 -16.333 1.00 67.81 172 ASN A CA 1
ATOM 1353 C C . ASN A 1 172 ? -3.464 8.168 -14.821 1.00 67.81 172 ASN A C 1
ATOM 1355 O O . ASN A 1 172 ? -4.442 8.246 -14.067 1.00 67.81 172 ASN A O 1
ATOM 1359 N N . THR A 1 173 ? -2.239 7.933 -14.372 1.00 64.12 173 THR A N 1
ATOM 1360 C CA . THR A 1 173 ? -1.840 7.978 -12.968 1.00 64.12 173 THR A CA 1
ATOM 1361 C C . THR A 1 173 ? -1.736 9.449 -12.566 1.00 64.12 173 THR A C 1
ATOM 1363 O O . THR A 1 173 ? -0.924 10.198 -13.109 1.00 64.12 173 THR A O 1
ATOM 1366 N N . ARG A 1 174 ? -2.585 9.907 -11.636 1.00 60.44 174 ARG A N 1
ATOM 1367 C CA . ARG A 1 174 ? -2.377 11.223 -11.006 1.00 60.44 174 ARG A CA 1
ATOM 1368 C C . ARG A 1 174 ? -1.050 11.192 -10.241 1.00 60.44 174 ARG A C 1
ATOM 1370 O O . ARG A 1 174 ? -0.646 10.134 -9.766 1.00 60.44 174 ARG A O 1
ATOM 1377 N N . ALA A 1 175 ? -0.391 12.342 -10.113 1.00 59.09 175 ALA A N 1
ATOM 1378 C CA . ALA A 1 175 ? 0.829 12.441 -9.320 1.00 59.09 175 ALA A CA 1
ATOM 1379 C C . ALA A 1 175 ? 0.557 12.050 -7.856 1.00 59.09 175 ALA A C 1
ATOM 1381 O O . ALA A 1 175 ? -0.439 12.481 -7.272 1.00 59.09 175 ALA A O 1
ATOM 1382 N N . TYR A 1 176 ? 1.441 11.234 -7.283 1.00 69.25 176 TYR A N 1
ATOM 1383 C CA . TYR A 1 176 ? 1.375 10.808 -5.886 1.00 69.25 176 TYR A CA 1
ATOM 1384 C C . TYR A 1 176 ? 1.664 11.992 -4.968 1.00 69.25 176 TYR A C 1
ATOM 1386 O O . TYR A 1 176 ? 2.666 12.689 -5.154 1.00 69.25 176 TYR A O 1
ATOM 1394 N N . ASP A 1 177 ? 0.822 12.209 -3.961 1.00 72.56 177 ASP A N 1
ATOM 1395 C CA . ASP A 1 177 ? 1.072 13.260 -2.982 1.00 72.56 177 ASP A CA 1
ATOM 1396 C C . ASP A 1 177 ? 1.917 12.731 -1.822 1.00 72.56 177 ASP A C 1
ATOM 1398 O O . ASP A 1 177 ? 1.422 12.398 -0.751 1.00 72.56 177 ASP A O 1
ATOM 1402 N N . LEU A 1 178 ? 3.222 12.639 -2.072 1.00 78.88 178 LEU A N 1
ATOM 1403 C CA . LEU A 1 178 ? 4.218 12.240 -1.076 1.00 78.88 178 LEU A CA 1
ATOM 1404 C C . LEU A 1 178 ? 4.715 13.431 -0.246 1.00 78.88 178 LEU A C 1
ATOM 1406 O O . LEU A 1 178 ? 5.765 13.343 0.394 1.00 78.88 178 LEU A O 1
ATOM 1410 N N . ARG A 1 179 ? 4.015 14.576 -0.293 1.00 85.25 179 ARG A N 1
ATOM 1411 C CA . ARG A 1 179 ? 4.388 15.735 0.516 1.00 85.25 179 ARG A CA 1
ATOM 1412 C C . ARG A 1 179 ? 4.214 15.372 1.991 1.00 85.25 179 ARG A C 1
ATOM 1414 O O . ARG A 1 179 ? 3.156 14.855 2.353 1.00 85.25 179 ARG A O 1
ATOM 1421 N N . PRO A 1 180 ? 5.196 15.689 2.849 1.00 86.75 180 PRO A N 1
ATOM 1422 C CA . PRO A 1 180 ? 5.105 15.396 4.275 1.00 86.75 180 PRO A CA 1
ATOM 1423 C C . PRO A 1 180 ? 3.805 15.897 4.930 1.00 86.75 180 PRO A C 1
ATOM 1425 O O . PRO A 1 180 ? 3.191 15.141 5.674 1.00 86.75 180 PRO A O 1
ATOM 1428 N N . ALA A 1 181 ? 3.314 17.085 4.556 1.00 88.50 181 ALA A N 1
ATOM 1429 C CA . ALA A 1 181 ? 2.040 17.635 5.036 1.00 88.50 181 ALA A CA 1
ATOM 1430 C C . ALA A 1 181 ? 0.828 16.736 4.746 1.00 88.50 181 ALA A C 1
ATOM 1432 O O . ALA A 1 181 ? -0.060 16.569 5.583 1.00 88.50 181 ALA A O 1
ATOM 1433 N N . SER A 1 182 ? 0.784 16.148 3.551 1.00 89.69 182 SER A N 1
ATOM 1434 C CA . SER A 1 182 ? -0.309 15.265 3.141 1.00 89.69 182 SER A CA 1
ATOM 1435 C C . SER A 1 182 ? -0.231 13.924 3.863 1.00 89.69 182 SER A C 1
ATOM 1437 O O . SER A 1 182 ? -1.245 13.432 4.348 1.00 89.69 182 SER A O 1
ATOM 1439 N N . LEU A 1 183 ? 0.977 13.375 4.018 1.00 91.44 183 LEU A N 1
ATOM 1440 C CA . LEU A 1 183 ? 1.205 12.145 4.782 1.00 91.44 183 LEU A CA 1
ATOM 1441 C C . LEU A 1 183 ? 0.887 12.323 6.271 1.00 91.44 183 LEU A C 1
ATOM 1443 O O . LEU A 1 183 ? 0.284 11.440 6.875 1.00 91.44 183 LEU A O 1
ATOM 1447 N N . LEU A 1 184 ? 1.233 13.479 6.843 1.00 93.19 184 LEU A N 1
ATOM 1448 C CA . LEU A 1 184 ? 0.890 13.852 8.212 1.00 93.19 184 LEU A CA 1
ATOM 1449 C C . LEU A 1 184 ? -0.628 13.893 8.400 1.00 93.19 184 LEU A C 1
ATOM 1451 O O . LEU A 1 184 ? -1.146 13.316 9.354 1.00 93.19 184 LEU A O 1
ATOM 1455 N N . LYS A 1 185 ? -1.349 14.536 7.474 1.00 94.12 185 LYS A N 1
ATOM 1456 C CA . LYS A 1 185 ? -2.814 14.591 7.501 1.00 94.12 185 LYS A CA 1
ATOM 14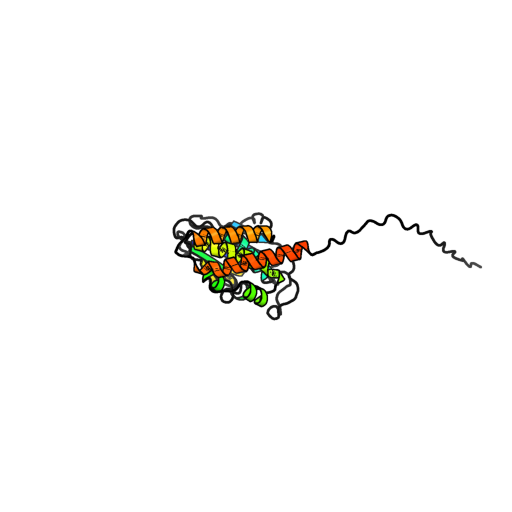57 C C . LYS A 1 185 ? -3.435 13.194 7.429 1.00 94.12 185 LYS A C 1
ATOM 1459 O O . LYS A 1 185 ? -4.336 12.900 8.214 1.00 94.12 185 LYS A O 1
ATOM 1464 N N . ASP A 1 186 ? -2.952 12.346 6.523 1.00 92.75 186 ASP A N 1
ATOM 1465 C CA . ASP A 1 186 ? -3.425 10.966 6.385 1.00 92.75 186 ASP A CA 1
ATOM 1466 C C . ASP A 1 186 ? -3.168 10.167 7.676 1.00 92.75 186 ASP A C 1
ATOM 1468 O O . ASP A 1 186 ? -4.082 9.527 8.194 1.00 92.75 186 ASP A O 1
ATOM 1472 N N . ALA A 1 187 ? -1.963 10.257 8.249 1.00 94.81 187 ALA A N 1
ATOM 1473 C CA . ALA A 1 187 ? -1.608 9.558 9.484 1.00 94.81 187 ALA A CA 1
ATOM 1474 C C . ALA A 1 187 ? -2.462 10.012 10.681 1.00 94.81 187 ALA A C 1
ATOM 1476 O O . ALA A 1 187 ? -2.983 9.172 11.412 1.00 94.81 187 ALA A O 1
ATOM 1477 N N . LEU A 1 188 ? -2.663 11.323 10.856 1.00 95.62 188 LEU A N 1
ATOM 1478 C CA . LEU A 1 188 ? -3.524 11.867 11.912 1.00 95.62 188 LEU A CA 1
ATOM 1479 C C . LEU A 1 188 ? -4.981 11.425 11.742 1.00 95.62 188 LEU A C 1
ATOM 1481 O O . LEU A 1 188 ? -5.616 11.030 12.716 1.00 95.62 188 LEU A O 1
ATOM 1485 N N . SER A 1 189 ? -5.498 11.423 10.509 1.00 95.31 189 SER A N 1
ATOM 1486 C CA . SER A 1 189 ? -6.849 10.927 10.237 1.00 95.31 189 SER A CA 1
ATOM 1487 C C . SER A 1 189 ? -6.997 9.451 10.608 1.00 95.31 189 SER A C 1
ATOM 1489 O O . SER A 1 189 ? -8.029 9.073 11.162 1.00 95.31 189 SER A O 1
ATOM 1491 N N . LEU A 1 190 ? -5.989 8.622 10.325 1.00 95.19 190 LEU A N 1
ATOM 1492 C CA . LEU A 1 190 ? -5.994 7.209 10.701 1.00 95.19 190 LEU A CA 1
ATOM 1493 C C . LEU A 1 190 ? -5.903 7.016 12.215 1.00 95.19 190 LEU A C 1
ATOM 1495 O O . LEU A 1 190 ? -6.578 6.133 12.729 1.00 95.19 190 LEU A O 1
ATOM 1499 N N . ILE A 1 191 ? -5.142 7.850 12.936 1.00 95.25 191 ILE A N 1
ATOM 1500 C CA . ILE A 1 191 ? -5.116 7.827 14.408 1.00 95.25 191 ILE A CA 1
ATOM 1501 C C . ILE A 1 191 ? -6.521 8.060 14.954 1.00 95.25 191 ILE A C 1
ATOM 1503 O O . ILE A 1 191 ? -6.994 7.245 15.734 1.00 95.25 191 ILE A O 1
ATOM 1507 N N . THR A 1 192 ? -7.223 9.095 14.482 1.00 94.00 192 THR A N 1
ATOM 1508 C CA . THR A 1 192 ? -8.599 9.366 14.922 1.00 94.00 192 THR A CA 1
ATOM 1509 C C . THR A 1 192 ? -9.527 8.180 14.657 1.00 94.00 192 THR A C 1
ATOM 1511 O O . THR A 1 192 ? -10.308 7.813 15.530 1.00 94.00 192 THR A O 1
ATOM 1514 N N . LYS A 1 193 ? -9.423 7.539 13.481 1.00 92.62 193 LYS A N 1
ATOM 1515 C CA . LYS A 1 193 ? -10.209 6.333 13.169 1.00 92.62 193 LYS A CA 1
ATOM 1516 C C . LYS A 1 193 ? -9.879 5.179 14.120 1.00 92.62 193 LYS A C 1
ATOM 1518 O O . LYS A 1 193 ? -10.794 4.545 14.633 1.00 92.62 193 LYS A O 1
ATOM 1523 N N . VAL A 1 194 ? -8.594 4.922 14.370 1.00 92.44 194 VAL A N 1
ATOM 1524 C CA . VAL A 1 194 ? -8.149 3.859 15.282 1.00 92.44 194 VAL A CA 1
ATOM 1525 C C . VAL A 1 194 ? -8.610 4.126 16.711 1.00 92.44 194 VAL A C 1
ATOM 1527 O O . VAL A 1 194 ? -9.097 3.212 17.350 1.00 92.44 194 VAL A O 1
ATOM 1530 N N . GLU A 1 195 ? -8.492 5.353 17.215 1.00 91.38 195 GLU A N 1
ATOM 1531 C CA . GLU A 1 195 ? -8.910 5.700 18.582 1.00 91.38 195 GLU A CA 1
ATOM 1532 C C . GLU A 1 195 ? -10.433 5.637 18.760 1.00 91.38 195 GLU A C 1
ATOM 1534 O O . GLU A 1 195 ? -10.912 5.384 19.860 1.00 91.38 195 GLU A O 1
ATOM 1539 N N . SER A 1 196 ? -11.200 5.827 17.682 1.00 87.88 196 SER A N 1
ATOM 1540 C CA . SER A 1 196 ? -12.656 5.647 17.695 1.00 87.88 196 SER A CA 1
ATOM 1541 C C . SER A 1 196 ? -13.119 4.186 17.621 1.00 87.88 196 SER A C 1
ATOM 1543 O O . SER A 1 196 ? -14.312 3.934 17.779 1.00 87.88 196 SER A O 1
ATOM 1545 N N . GLY A 1 197 ? -12.216 3.234 17.345 1.00 77.25 197 GLY A N 1
ATOM 1546 C CA . GLY A 1 197 ? -12.549 1.830 17.101 1.00 77.25 197 GLY A CA 1
ATOM 1547 C C . GLY A 1 197 ? -11.758 0.857 17.978 1.00 77.25 197 GLY A C 1
ATOM 1548 O O . GLY A 1 197 ? -10.537 0.918 18.072 1.00 77.25 197 GLY A O 1
ATOM 1549 N N . ASP A 1 198 ? -12.430 -0.126 18.570 1.00 68.88 198 ASP A N 1
ATOM 1550 C CA . ASP A 1 198 ? -11.790 -1.000 19.564 1.00 68.88 198 ASP A CA 1
ATOM 1551 C C . ASP A 1 198 ? -10.810 -2.030 18.964 1.00 68.88 198 ASP A C 1
ATOM 1553 O O . ASP A 1 198 ? -9.870 -2.475 19.625 1.00 68.88 198 ASP A O 1
ATOM 1557 N N . THR A 1 199 ? -10.952 -2.378 17.684 1.00 75.44 199 THR A N 1
ATOM 1558 C CA . THR A 1 199 ? -10.318 -3.557 17.064 1.00 75.44 199 THR A CA 1
ATOM 1559 C C . THR A 1 199 ? -8.912 -3.335 16.493 1.00 75.44 199 THR A C 1
ATOM 1561 O O . THR A 1 199 ? -8.237 -4.302 16.133 1.00 75.44 199 THR A O 1
ATOM 1564 N N . HIS A 1 200 ? -8.431 -2.088 16.406 1.00 84.81 200 HIS A N 1
ATOM 1565 C CA . HIS A 1 200 ? -7.234 -1.756 15.613 1.00 84.81 200 HIS A CA 1
ATOM 1566 C C . HIS A 1 200 ? -6.157 -0.943 16.347 1.00 84.81 200 HIS A C 1
ATOM 1568 O O . HIS A 1 200 ? -5.219 -0.446 15.719 1.00 84.81 200 HIS A O 1
ATOM 1574 N N . HIS A 1 201 ? -6.217 -0.892 17.681 1.00 87.94 201 HIS A N 1
ATOM 1575 C CA . HIS A 1 201 ? -5.250 -0.202 18.548 1.00 87.94 201 HIS A CA 1
ATOM 1576 C C . HIS A 1 201 ? -3.777 -0.566 18.277 1.00 87.94 201 HIS A C 1
ATOM 1578 O O . HIS A 1 201 ? -2.880 0.245 18.514 1.00 87.94 201 HIS A O 1
ATOM 1584 N N . ARG A 1 202 ? -3.518 -1.752 17.708 1.00 90.00 202 ARG A N 1
ATOM 1585 C CA . ARG A 1 202 ? -2.183 -2.200 17.274 1.00 90.00 202 ARG A CA 1
ATOM 1586 C C . ARG A 1 202 ? -1.465 -1.214 16.342 1.00 90.00 202 ARG A C 1
ATOM 1588 O O . ARG A 1 202 ? -0.244 -1.138 16.382 1.00 90.00 202 ARG A O 1
ATOM 1595 N N . TYR A 1 203 ? -2.190 -0.422 15.545 1.00 94.00 203 TYR A N 1
ATOM 1596 C CA . TYR A 1 203 ? -1.574 0.537 14.618 1.00 94.00 203 TYR A CA 1
ATOM 1597 C C . TYR A 1 203 ? -1.167 1.865 15.264 1.00 94.00 203 TYR A C 1
ATOM 1599 O O . TYR A 1 203 ? -0.424 2.625 14.645 1.00 94.00 203 TYR A O 1
ATOM 1607 N N . LEU A 1 204 ? -1.599 2.164 16.496 1.00 91.81 204 LEU A N 1
ATOM 1608 C CA . LEU A 1 204 ? -1.349 3.471 17.116 1.00 91.81 204 LEU A CA 1
ATOM 1609 C C . LEU A 1 204 ? 0.137 3.786 17.246 1.00 91.81 204 LEU A C 1
ATOM 1611 O O . LEU A 1 204 ? 0.548 4.911 16.971 1.00 91.81 204 LEU A O 1
ATOM 1615 N N . LYS A 1 205 ? 0.950 2.801 17.646 1.00 91.12 205 LYS A N 1
ATOM 1616 C CA . LYS A 1 205 ? 2.400 2.990 17.774 1.00 91.12 205 LYS A CA 1
ATOM 1617 C C . LYS A 1 205 ? 3.013 3.367 16.426 1.00 91.12 205 LYS A C 1
ATOM 1619 O O . LYS A 1 205 ? 3.686 4.387 16.333 1.00 91.12 205 LYS A O 1
ATOM 1624 N N . LEU A 1 206 ? 2.714 2.583 15.390 1.00 93.00 206 LEU A N 1
ATOM 1625 C CA . LEU A 1 206 ? 3.196 2.811 14.030 1.00 93.00 206 LEU A CA 1
ATOM 1626 C C . LEU A 1 206 ? 2.792 4.200 13.512 1.00 93.00 206 LEU A C 1
ATOM 1628 O O . LEU A 1 206 ? 3.644 4.954 13.048 1.00 93.00 206 LEU A O 1
ATOM 1632 N N . LEU A 1 207 ? 1.513 4.564 13.641 1.00 94.50 207 LEU A N 1
ATOM 1633 C CA . LEU A 1 207 ? 0.990 5.848 13.171 1.00 94.50 207 LEU A CA 1
ATOM 1634 C C . LEU A 1 207 ? 1.599 7.040 13.921 1.00 94.50 207 LEU A C 1
ATOM 1636 O O . LEU A 1 207 ? 1.929 8.047 13.297 1.00 94.50 207 LEU A O 1
ATOM 1640 N N . LYS A 1 208 ? 1.815 6.931 15.239 1.00 93.00 208 LYS A N 1
ATOM 1641 C CA . LYS A 1 208 ? 2.495 7.974 16.026 1.00 93.00 208 LYS A CA 1
ATOM 1642 C C . LYS A 1 208 ? 3.939 8.169 15.568 1.00 93.00 208 LYS A C 1
ATOM 1644 O O . LYS A 1 208 ? 4.357 9.301 15.342 1.00 93.00 208 LYS A O 1
ATOM 1649 N N . THR A 1 209 ? 4.676 7.085 15.331 1.00 92.81 209 THR A N 1
ATOM 1650 C CA . THR A 1 209 ? 6.034 7.191 14.782 1.00 92.81 209 THR A CA 1
ATOM 1651 C C . THR A 1 209 ? 6.030 7.758 13.358 1.00 92.81 209 THR A C 1
ATOM 1653 O O . THR A 1 209 ? 6.909 8.543 13.009 1.00 92.81 209 THR A O 1
ATOM 1656 N N . MET A 1 210 ? 5.023 7.444 12.536 1.00 93.69 210 MET A N 1
ATOM 1657 C CA . MET A 1 210 ? 4.857 8.064 11.215 1.00 93.69 210 MET A CA 1
ATOM 1658 C C . MET A 1 210 ? 4.617 9.575 11.301 1.00 93.69 210 MET A C 1
ATOM 1660 O O . MET A 1 210 ? 5.174 10.311 10.488 1.00 93.69 210 MET A O 1
ATOM 1664 N N . VAL A 1 211 ? 3.840 10.048 12.281 1.00 94.06 211 VAL A N 1
ATOM 1665 C CA . VAL A 1 211 ? 3.645 11.486 12.538 1.00 94.06 211 VAL A CA 1
ATOM 1666 C C . VAL A 1 211 ? 4.980 12.164 12.846 1.00 94.06 211 VAL A C 1
ATOM 1668 O O . VAL A 1 211 ? 5.300 13.168 12.213 1.00 94.06 211 VAL A O 1
ATOM 1671 N N . GLU A 1 212 ? 5.791 11.598 13.745 1.00 92.88 212 GLU A N 1
ATOM 1672 C CA . GLU A 1 212 ? 7.129 12.127 14.053 1.00 92.88 212 GLU A CA 1
ATOM 1673 C C . GLU A 1 212 ? 8.001 12.229 12.800 1.00 92.88 212 GLU A C 1
ATOM 1675 O O . GLU A 1 212 ? 8.585 13.277 12.530 1.00 92.88 212 GLU A O 1
ATOM 1680 N N . VAL A 1 213 ? 8.038 11.159 12.000 1.00 91.12 213 VAL A N 1
ATOM 1681 C CA . VAL A 1 213 ? 8.811 11.109 10.754 1.00 91.12 213 VAL A CA 1
ATOM 1682 C C . VAL A 1 213 ? 8.325 12.159 9.755 1.00 91.12 213 VAL A C 1
ATOM 1684 O O . VAL A 1 213 ? 9.140 12.831 9.130 1.00 91.12 213 VAL A O 1
ATOM 1687 N N . CYS A 1 214 ? 7.013 12.365 9.612 1.00 90.19 214 CYS A N 1
ATOM 1688 C CA . CYS A 1 214 ? 6.480 13.403 8.726 1.00 90.19 214 CYS A CA 1
ATOM 1689 C C . CYS A 1 214 ? 6.855 14.813 9.194 1.00 90.19 214 CYS A C 1
ATOM 1691 O O . CYS A 1 214 ? 7.242 15.637 8.369 1.00 90.19 214 CYS A O 1
ATOM 1693 N N . VAL A 1 215 ? 6.821 15.073 10.503 1.00 91.12 215 VAL A N 1
ATOM 1694 C CA . VAL A 1 215 ? 7.246 16.356 11.085 1.00 91.12 215 VAL A CA 1
ATOM 1695 C C . VAL A 1 215 ? 8.746 16.595 10.886 1.00 91.12 215 VAL A C 1
ATOM 1697 O O . VAL A 1 215 ? 9.154 17.709 10.555 1.00 91.12 215 VAL A O 1
ATOM 1700 N N . GLU A 1 216 ? 9.582 15.571 11.065 1.00 90.12 216 GLU A N 1
ATOM 1701 C CA . GLU A 1 216 ? 11.021 15.642 10.780 1.00 90.12 216 GLU A CA 1
ATOM 1702 C C . GLU A 1 216 ? 11.267 15.970 9.295 1.00 90.12 216 GLU A C 1
ATOM 1704 O O . GLU A 1 216 ? 11.995 16.915 8.985 1.00 90.12 216 GLU A O 1
ATOM 1709 N N . MET A 1 217 ? 10.572 15.285 8.379 1.00 87.44 217 MET A N 1
ATOM 1710 C CA . MET A 1 217 ? 10.661 15.547 6.937 1.00 87.44 217 MET A CA 1
ATOM 1711 C C . MET A 1 217 ? 10.209 16.968 6.553 1.00 87.44 217 MET A C 1
ATOM 1713 O O . MET A 1 217 ? 10.822 17.585 5.680 1.00 87.44 217 MET A O 1
ATOM 1717 N N . GLU A 1 218 ? 9.165 17.519 7.186 1.00 85.06 218 GLU A N 1
ATOM 1718 C CA . GLU A 1 218 ? 8.741 18.913 6.966 1.00 85.06 218 GLU A CA 1
ATOM 1719 C C . GLU A 1 218 ? 9.810 19.919 7.390 1.00 85.06 218 GLU A C 1
ATOM 1721 O O . GLU A 1 218 ? 10.106 20.860 6.646 1.00 85.06 218 GLU A O 1
ATOM 1726 N N . LYS A 1 219 ? 10.419 19.711 8.563 1.00 85.94 219 LYS A N 1
ATOM 1727 C CA . LYS A 1 219 ? 11.492 20.576 9.071 1.00 85.94 219 LYS A CA 1
ATOM 1728 C C . LYS A 1 219 ? 12.695 20.565 8.136 1.00 85.94 219 LYS A C 1
ATOM 1730 O O . LYS A 1 219 ? 13.223 21.626 7.811 1.00 85.94 219 LYS A O 1
ATOM 1735 N N . GLU A 1 220 ? 13.099 19.393 7.653 1.00 81.81 220 GLU A N 1
ATOM 1736 C CA . GLU A 1 220 ? 14.197 19.261 6.691 1.00 81.81 220 GLU A CA 1
ATOM 1737 C C . GLU A 1 220 ? 13.881 19.909 5.336 1.00 81.81 220 GLU A C 1
ATOM 1739 O O . GLU A 1 220 ? 14.757 20.525 4.723 1.00 81.81 220 GLU A O 1
ATOM 1744 N N . ALA A 1 221 ? 12.634 19.810 4.865 1.00 72.94 221 ALA A N 1
ATOM 1745 C CA . ALA A 1 221 ? 12.195 20.455 3.631 1.00 72.94 221 ALA A CA 1
ATOM 1746 C C . ALA A 1 221 ? 12.195 21.990 3.749 1.00 72.94 221 ALA A C 1
ATOM 1748 O O . ALA A 1 221 ? 12.608 22.669 2.807 1.00 72.94 221 ALA A O 1
ATOM 1749 N N . GLY A 1 222 ? 11.792 22.529 4.905 1.00 63.84 222 GLY A N 1
ATOM 1750 C CA . GLY A 1 222 ? 11.833 23.962 5.212 1.00 63.84 222 GLY A CA 1
ATOM 1751 C C . GLY A 1 222 ? 13.237 24.506 5.506 1.00 63.84 222 GLY A C 1
ATOM 1752 O O . GLY A 1 222 ? 13.500 25.683 5.267 1.00 63.84 222 GLY A O 1
ATOM 1753 N N . ALA A 1 223 ? 14.160 23.659 5.970 1.00 58.62 223 ALA A N 1
ATOM 1754 C CA . ALA A 1 223 ? 15.540 24.031 6.284 1.00 58.62 223 ALA A CA 1
ATOM 1755 C C . ALA A 1 223 ? 16.466 24.109 5.058 1.00 58.62 223 ALA A C 1
ATOM 1757 O O . ALA A 1 223 ? 17.588 24.597 5.181 1.00 58.62 223 ALA A O 1
ATOM 1758 N N . ARG A 1 224 ? 16.037 23.654 3.869 1.00 51.53 224 ARG A N 1
ATOM 1759 C CA . ARG A 1 224 ? 16.815 23.827 2.632 1.00 51.53 224 ARG A CA 1
ATOM 1760 C C . ARG A 1 224 ? 16.749 25.295 2.194 1.00 51.53 224 ARG A C 1
ATOM 1762 O O . ARG A 1 224 ? 15.708 25.722 1.690 1.00 51.53 224 ARG A O 1
ATOM 1769 N N . PRO A 1 225 ? 17.840 26.078 2.298 1.00 45.06 225 PRO A N 1
ATOM 1770 C CA . PRO A 1 225 ? 17.838 27.433 1.787 1.00 45.06 225 PRO A CA 1
ATOM 1771 C C . PRO A 1 225 ? 17.763 27.344 0.268 1.00 45.06 225 PRO A C 1
ATOM 1773 O O . PRO A 1 225 ? 18.634 26.764 -0.389 1.00 45.06 225 PRO A O 1
ATOM 1776 N N . GLY A 1 226 ? 16.717 27.936 -0.300 1.00 43.81 226 GLY A N 1
ATOM 1777 C CA . GLY A 1 226 ? 16.684 28.241 -1.715 1.00 43.81 226 GLY A CA 1
ATOM 1778 C C . GLY A 1 226 ? 17.964 28.982 -2.080 1.00 43.81 226 GLY A C 1
ATOM 1779 O O . GLY A 1 226 ? 18.216 30.093 -1.613 1.00 43.81 226 GLY A O 1
ATOM 1780 N N . LYS A 1 227 ? 18.776 28.374 -2.944 1.00 37.53 227 LYS A N 1
ATOM 1781 C CA . LYS A 1 227 ? 19.794 29.093 -3.698 1.00 37.53 227 LYS A CA 1
ATOM 1782 C C . LYS A 1 227 ? 19.026 30.035 -4.625 1.00 37.53 227 LYS A C 1
ATOM 1784 O O . LYS A 1 227 ? 18.730 29.684 -5.764 1.00 37.53 227 LYS A O 1
ATOM 1789 N N . LYS A 1 228 ? 18.645 31.214 -4.113 1.00 37.69 228 LYS A N 1
ATOM 1790 C CA . LYS A 1 228 ? 18.301 32.377 -4.930 1.00 37.69 228 LYS A CA 1
ATOM 1791 C C . LYS A 1 228 ? 19.497 32.571 -5.855 1.00 37.69 228 LYS A C 1
ATOM 1793 O O . LYS A 1 228 ? 20.528 33.091 -5.443 1.00 37.69 228 LYS A O 1
ATOM 1798 N N . ARG A 1 229 ? 19.394 32.096 -7.097 1.00 37.66 229 ARG A N 1
ATOM 1799 C CA . ARG A 1 229 ? 20.188 32.653 -8.187 1.00 37.66 229 ARG A CA 1
ATOM 1800 C C . ARG A 1 229 ? 19.686 34.083 -8.328 1.00 37.66 229 ARG A C 1
ATOM 1802 O O . ARG A 1 229 ? 18.701 34.327 -9.013 1.00 37.66 229 ARG A O 1
ATOM 1809 N N . SER A 1 230 ? 20.305 35.002 -7.594 1.00 39.19 230 SER A N 1
ATOM 1810 C CA . SER A 1 230 ? 20.260 36.405 -7.957 1.00 39.19 230 SER A CA 1
ATOM 1811 C C . SER A 1 230 ? 20.873 36.492 -9.347 1.00 39.19 230 SER A C 1
ATOM 1813 O O . SER A 1 230 ? 22.037 36.139 -9.554 1.00 39.19 230 SER A O 1
ATOM 1815 N N . SER A 1 231 ? 20.047 36.875 -10.310 1.00 40.62 231 SER A N 1
ATOM 1816 C CA . SER A 1 231 ? 20.482 37.335 -11.615 1.00 40.62 231 SER A CA 1
ATOM 1817 C C . SER A 1 231 ? 21.441 38.504 -11.399 1.00 40.62 231 SER A C 1
ATOM 1819 O O . SER A 1 231 ? 21.003 39.625 -11.170 1.00 40.62 231 SER A O 1
ATOM 1821 N N . ASN A 1 232 ? 22.748 38.240 -11.426 1.00 33.12 232 ASN A N 1
ATOM 1822 C CA . ASN A 1 232 ? 23.719 39.290 -11.696 1.00 33.12 232 ASN A CA 1
ATOM 1823 C C . ASN A 1 232 ? 23.640 39.563 -13.195 1.00 33.12 232 ASN A C 1
ATOM 1825 O O . ASN A 1 232 ? 24.172 38.807 -14.008 1.00 33.12 232 ASN A O 1
ATOM 1829 N N . SER A 1 233 ? 22.905 40.613 -13.533 1.00 41.91 233 SER A N 1
ATOM 1830 C CA . SER A 1 233 ? 22.975 41.295 -14.814 1.00 41.91 233 SER A CA 1
ATOM 1831 C C . SER A 1 233 ? 24.406 41.780 -15.077 1.00 41.91 233 SER A C 1
ATOM 1833 O O . SER A 1 233 ? 25.019 42.427 -14.230 1.00 41.91 233 SER A O 1
ATOM 1835 N N . ASP A 1 234 ? 24.895 41.436 -16.266 1.00 37.91 234 ASP A N 1
ATOM 1836 C CA . ASP A 1 234 ? 25.837 42.182 -17.100 1.00 37.91 234 ASP A CA 1
ATOM 1837 C C . ASP A 1 234 ? 27.190 42.586 -16.505 1.00 37.91 234 ASP A C 1
ATOM 1839 O O . ASP A 1 234 ? 27.509 43.747 -16.256 1.00 37.91 234 ASP A O 1
ATOM 1843 N N . GLY A 1 235 ? 28.075 41.589 -16.441 1.00 33.59 235 GLY A N 1
ATOM 1844 C CA . GLY A 1 235 ? 29.505 41.825 -16.594 1.00 33.59 235 GLY A CA 1
ATOM 1845 C C . GLY A 1 235 ? 29.821 42.244 -18.031 1.00 33.59 235 GLY A C 1
ATOM 1846 O O . GLY A 1 235 ? 29.901 41.404 -18.928 1.00 33.59 235 GLY A O 1
ATOM 1847 N N . VAL A 1 236 ? 30.050 43.542 -18.229 1.00 43.59 236 VAL A N 1
ATOM 1848 C CA . VAL A 1 236 ? 30.716 44.117 -19.403 1.00 43.59 236 VAL A CA 1
ATOM 1849 C C . VAL A 1 236 ? 32.031 43.364 -19.642 1.00 43.59 236 VAL A C 1
ATOM 1851 O O . VAL A 1 236 ? 32.992 43.498 -18.885 1.00 43.59 236 VAL A O 1
ATOM 1854 N N . ARG A 1 237 ? 32.092 42.558 -20.707 1.00 39.12 237 ARG A N 1
ATOM 1855 C CA . ARG A 1 237 ? 33.345 42.033 -21.263 1.00 39.12 237 ARG A CA 1
ATOM 1856 C C . ARG A 1 237 ? 33.594 42.693 -22.610 1.00 39.12 237 ARG A C 1
ATOM 1858 O O . ARG A 1 237 ? 32.920 42.394 -23.589 1.00 39.12 237 ARG A O 1
ATOM 1865 N N . GLN A 1 238 ? 34.593 43.570 -22.642 1.00 41.69 238 GLN A N 1
ATOM 1866 C CA . GLN A 1 238 ? 35.178 44.073 -23.881 1.00 41.69 238 GLN A CA 1
ATOM 1867 C C . GLN A 1 238 ? 35.758 42.917 -24.720 1.00 41.69 238 GLN A C 1
ATOM 1869 O O . GLN A 1 238 ? 36.382 42.008 -24.159 1.00 41.69 238 GLN A O 1
ATOM 1874 N N . PRO A 1 239 ? 35.613 42.942 -26.055 1.00 40.09 239 PRO A N 1
ATOM 1875 C CA . PRO A 1 239 ? 36.241 41.958 -26.923 1.00 40.09 239 PRO A CA 1
ATOM 1876 C C . PRO A 1 239 ? 37.729 42.280 -27.127 1.00 40.09 239 PRO A C 1
ATOM 1878 O O . PRO A 1 239 ? 38.093 43.349 -27.610 1.00 40.09 239 PRO A O 1
ATOM 1881 N N . LYS A 1 240 ? 38.604 41.321 -26.794 1.00 37.53 240 LYS A N 1
ATOM 1882 C CA . LYS A 1 240 ? 40.017 41.342 -27.198 1.00 37.53 240 LYS A CA 1
ATOM 1883 C C . LYS A 1 240 ? 40.117 41.023 -28.692 1.00 37.53 240 LYS A C 1
ATOM 1885 O O . LYS A 1 240 ? 39.789 39.916 -29.118 1.00 37.53 240 LYS A O 1
ATOM 1890 N N . SER A 1 241 ? 40.593 41.989 -29.467 1.00 39.81 241 SER A N 1
ATOM 1891 C CA . SER A 1 241 ? 40.959 41.857 -30.874 1.00 39.81 241 SER A CA 1
ATOM 1892 C C . SER A 1 241 ? 42.132 40.879 -31.046 1.00 39.81 241 SER A C 1
ATOM 1894 O O . SER A 1 241 ? 43.198 41.038 -30.455 1.00 39.81 241 SER A O 1
ATOM 1896 N N . LYS A 1 242 ? 41.941 39.844 -31.873 1.00 38.03 242 LYS A N 1
ATOM 1897 C CA . LYS A 1 242 ? 43.025 39.009 -32.410 1.00 38.03 242 LYS A CA 1
ATOM 1898 C C . LYS A 1 242 ? 43.464 39.602 -33.746 1.00 38.03 242 LYS A C 1
ATOM 1900 O O . LYS A 1 242 ? 42.783 39.425 -34.751 1.00 38.03 242 LYS A O 1
ATOM 1905 N N . VAL A 1 243 ? 44.608 40.281 -33.755 1.00 40.81 243 VAL A N 1
ATOM 1906 C CA . VAL A 1 243 ? 45.326 40.635 -34.985 1.00 40.81 243 VAL A CA 1
ATOM 1907 C C . VAL A 1 243 ? 45.999 39.365 -35.512 1.00 40.81 243 VAL A C 1
ATOM 1909 O O . VAL A 1 243 ? 46.915 38.835 -34.887 1.00 40.81 243 VAL A O 1
ATOM 1912 N N . ARG A 1 244 ? 45.518 38.848 -36.647 1.00 37.66 244 ARG A N 1
ATOM 1913 C CA . ARG A 1 244 ? 46.257 37.897 -37.487 1.00 37.66 244 ARG A CA 1
ATOM 1914 C C . ARG A 1 244 ? 47.250 38.704 -38.326 1.00 37.66 244 ARG A C 1
ATOM 1916 O O . ARG A 1 244 ? 46.821 39.500 -39.154 1.00 37.66 244 ARG A O 1
ATOM 1923 N N . ARG A 1 245 ? 48.554 38.487 -38.130 1.00 36.78 245 ARG A N 1
ATOM 1924 C CA . ARG A 1 245 ? 49.551 38.779 -39.168 1.00 36.78 245 ARG A CA 1
ATOM 1925 C C . ARG A 1 245 ? 49.373 37.743 -40.275 1.00 36.78 245 ARG A C 1
ATOM 1927 O O . ARG A 1 245 ? 49.433 36.546 -40.008 1.00 36.78 245 ARG A O 1
ATOM 1934 N N . VAL A 1 246 ? 49.099 38.229 -41.478 1.00 39.00 246 VAL A N 1
ATOM 1935 C CA . VAL A 1 246 ? 49.243 37.488 -42.729 1.00 39.00 246 VAL A CA 1
ATOM 1936 C C . VAL A 1 246 ? 50.643 37.822 -43.230 1.00 39.00 246 VAL A C 1
ATOM 1938 O O . VAL A 1 246 ? 50.930 38.986 -43.494 1.00 39.00 246 VAL A O 1
ATOM 1941 N N . GLU A 1 247 ? 51.519 36.825 -43.279 1.00 37.31 247 GLU A N 1
ATOM 1942 C CA . GLU A 1 247 ? 52.706 36.866 -44.129 1.00 37.31 247 GLU A CA 1
ATOM 1943 C C . GLU A 1 247 ? 52.290 36.366 -45.509 1.00 37.31 247 GLU A C 1
ATOM 1945 O O . GLU A 1 247 ? 51.668 35.308 -45.634 1.00 37.31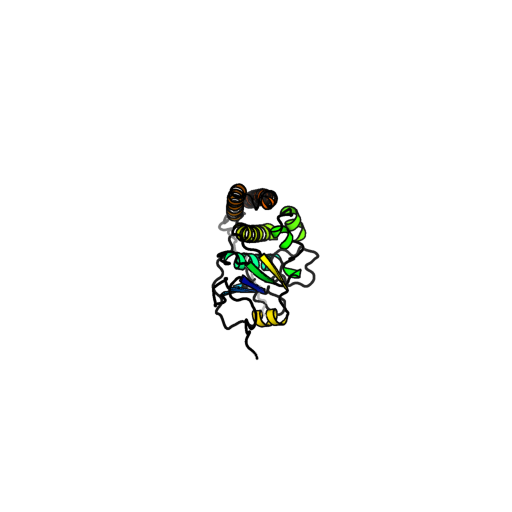 247 GLU A O 1
ATOM 1950 N N . SER A 1 248 ? 52.626 37.134 -46.538 1.00 37.22 248 SER A N 1
ATOM 1951 C CA . SER A 1 248 ? 52.645 36.645 -47.907 1.00 37.22 248 SER A CA 1
ATOM 1952 C C . SER A 1 248 ? 53.659 37.442 -48.719 1.00 37.22 248 SER A C 1
ATOM 1954 O O . SER A 1 248 ? 53.446 38.634 -48.949 1.00 37.22 248 SER A O 1
ATOM 1956 N N . SER A 1 249 ? 54.639 36.685 -49.223 1.00 37.75 249 SER A N 1
ATOM 1957 C CA . SER A 1 249 ? 55.666 36.975 -50.242 1.00 37.75 249 SER A CA 1
ATOM 1958 C C . SER A 1 249 ? 56.987 37.541 -49.740 1.00 37.75 249 SER A C 1
ATOM 1960 O O . SER A 1 249 ? 57.006 38.695 -49.266 1.00 37.75 249 SER A O 1
#

Sequence (249 aa):
MDAFNPNPEMDMTRYSYVFVAPADRRNIIARTLTRNAFEGEYTQRDCSPKVNRCPKSSVHLRGVPAYAQPCQALWQLGDALARVRVVSDNGVIVHCDQERCFTEEVLDRIIRGNCDIKELARFYCPAATPSLCWVACKLIDIQLQGATVQFEPITPDQQESLANFCNVPPKNTRAYDLRPASLLKDALSLITKVESGDTHHRYLKLLKTMVEVCVEMEKEAGARPGKKRSSNSDGVRQPKSKVRRVESS

Secondary structure (DSSP, 8-state):
-------SSS-TTTEEEEEEE---SS--SEEEEEE-TT--PPEEEEE-TTS-PPPS--GGGTT--TTS-HHHHHHHHHHHHTTPPP-SS-EEEEEE-HHHHTIIIIIHHHHHT---HHHHHHHH-GGGHHHHHHHHHHHHHHHHTT--EEEEEPPHHHHHHHHT--SSPPPP-PPP---HHHHHHHHHHHHHHHHT-TT-GGGHHHHHHHHHHHHHHHHHHHHS-------------------------

Organism: NCBI:txid1314674

Foldseek 3Di:
DDAPDVDDDDPQAFEKEKEWQFAFPVFQKTKIWIDEHPGPDIAIAIDRLPPDFDPPDDPVCVRGPSSRALLVSLQSLLLRLVPYDDDDQGAYEYAYQCVSPVCPVQVVCLLQLNDALVVVCVNRDVVSSLSSLSSSLSSLVCVLSVYHYHYDYHDPVNNVSRSVPPPHDHDDDDDDPSQLVVSLVSLVVSLVSQVVDDPRVSNNNRSVSSNVSSVVVVVVVVPDDPPPPPPPPDDDDDDDDDDDDDDDD

Radius of gyration: 23.96 Å; chains: 1; bounding box: 74×64×70 Å

pLDDT: mean 73.88, std 18.61, range [32.34, 95.62]